Protein AF-A0A183FWW5-F1 (afdb_monomer)

Foldseek 3Di:
DLQLLLVLLVVVLVVDALVCLVLEDEEEDDDDDLDPDDDVPPPDDDPDDPPPPPDDDDPPPPACVVPPQVVCCVPQPPHHHEYDYDCDPVCLPPVNVVCCVVRHNHYCHPSSHRPPPCVLGLCRVPVVVQLCCQLVVPDPVCSVVVVVDVVVSVVSSVVSVVPQDPVNVSVSSSVSNVVSVVCNVVSNDDDPDD

Sequence (194 aa):
MKKKILERCKKLLQRFTVARAREIAFSDEKIFTLNPVFNVQIEKIRGDSLADAAVKGRPQERRPGKVLKPWTDFHFGEAYWCFQQDFAPARKAKVVEDWCDEQLPDFIAHNEWPSNSADLSPMAYSVWTALEKKTCSTRHSQIQALLSNLDSPKEALLKSWDEIDEPYLRATCEAFVELLKDFVEAEGDHFGNC

Solvent-accessible surface area (backbone atoms only — not comparable to full-atom values): 11932 Å² total; per-residue (Å²): 112,47,69,63,29,33,55,23,35,52,53,48,57,74,74,44,49,53,91,47,28,80,35,49,49,80,47,76,88,83,90,81,78,90,71,86,77,85,65,102,73,82,86,80,82,74,97,74,75,93,73,72,82,82,76,88,76,79,92,76,80,86,55,62,66,81,57,51,50,63,50,46,48,70,75,47,56,89,56,83,44,31,41,37,62,54,70,54,77,76,55,59,30,64,76,45,48,54,48,42,61,76,75,39,92,33,61,58,48,76,89,53,49,51,78,92,46,67,76,63,37,51,53,58,66,41,52,50,53,52,43,49,51,53,55,69,66,54,60,72,77,4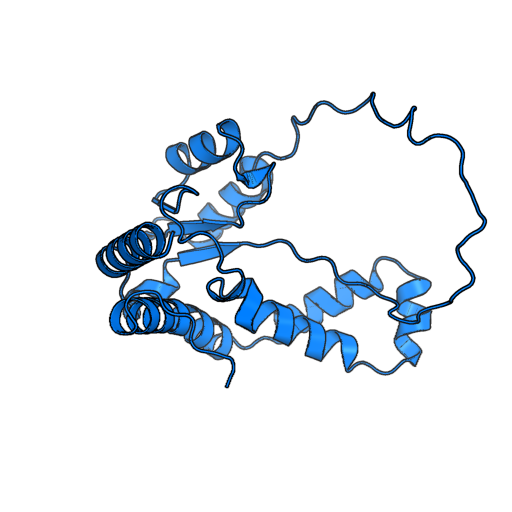7,50,64,48,39,75,72,33,81,61,48,53,55,51,46,49,51,53,43,53,75,67,55,53,66,70,57,56,50,53,44,37,31,45,44,48,52,51,39,48,52,35,52,75,52,67,38,52,82,81,74,85,128

Radius of gyration: 19.85 Å; Cα contacts (8 Å, |Δi|>4): 154; chains: 1; bounding box: 40×47×52 Å

Secondary structure (DSSP, 8-state):
-HHHHHHHHHHHHHH--GGGGGGEEEE------S-----TT-SSS--S-SSSSSSS--S-S--GGGTHHHHHHHHHTTS--EEEE---TTTTSHHHHHHHHHHSS-B--TTTS-TT-GGG-HIIIIIHHHHHHHHHTS-THHHHHHHH-THHHHHHHHHHHHTS-HHHHHHHHHHHHHHHHHHHHTTT------

Nearest PDB structures (foldseek):
  6u8q-assembly1_P  TM=3.871E-01  e=1.807E+00  Human immunodeficiency virus 1
  2x78-assembly2_C-2  TM=3.746E-01  e=1.907E+00  Human spumaretrovirus
  3s3n-assembly1_B-2  TM=3.662E-01  e=5.307E+00  Human spumaretrovirus
  3dlr-assembly1_A-2  TM=4.114E-01  e=6.948E+00  Human spumaretrovirus

Organism: Heligmosomoides polygyrus (NCBI:txid6339)

InterPro domains:
  IPR036397 Ribonuclease H superfamily [G3DSA:3.30.420.10] (62-192)

Structure (mmCIF, N/CA/C/O backbone):
data_AF-A0A183FWW5-F1
#
_entry.id   AF-A0A183FWW5-F1
#
loop_
_atom_site.group_PDB
_atom_site.id
_atom_site.type_symbol
_atom_site.label_atom_id
_atom_site.label_alt_id
_atom_site.label_comp_id
_atom_site.label_asym_id
_atom_site.label_entity_id
_atom_site.label_seq_id
_atom_site.pdbx_PDB_ins_code
_atom_site.Cartn_x
_atom_site.Cartn_y
_atom_site.Cartn_z
_atom_site.occupancy
_atom_site.B_iso_or_equiv
_atom_site.auth_seq_id
_atom_site.auth_comp_id
_atom_site.auth_asym_id
_atom_site.auth_atom_id
_atom_site.pdbx_PDB_model_num
ATOM 1 N N . MET A 1 1 ? -15.313 17.035 6.626 1.00 59.00 1 MET A N 1
ATOM 2 C CA . MET A 1 1 ? -14.233 16.355 5.874 1.00 59.00 1 MET A CA 1
ATOM 3 C C . MET A 1 1 ? -13.176 15.780 6.816 1.00 59.00 1 MET A C 1
ATOM 5 O O . MET A 1 1 ? -13.089 14.562 6.879 1.00 59.00 1 MET A O 1
ATOM 9 N N . LYS A 1 2 ? -12.504 16.608 7.636 1.00 72.31 2 LYS A N 1
ATOM 10 C CA . LYS A 1 2 ? -11.501 16.186 8.642 1.00 72.31 2 LYS A CA 1
ATOM 11 C C . LYS A 1 2 ? -11.952 15.032 9.556 1.00 72.31 2 LYS A C 1
ATOM 13 O O . LYS A 1 2 ? -11.296 14.003 9.599 1.00 72.31 2 LYS A O 1
ATOM 18 N N . LYS A 1 3 ? -13.152 15.118 10.152 1.00 79.62 3 LYS A N 1
ATOM 19 C CA . LYS A 1 3 ? -13.707 14.047 11.011 1.00 79.62 3 LYS A CA 1
ATOM 20 C C . LYS A 1 3 ? -13.770 12.670 10.328 1.00 79.62 3 LYS A C 1
ATOM 22 O O . LYS A 1 3 ? -13.474 11.667 10.954 1.00 79.62 3 LYS A O 1
ATOM 27 N N . LYS A 1 4 ? -14.130 12.603 9.040 1.00 83.56 4 LYS A N 1
ATOM 28 C CA . LYS A 1 4 ? -14.236 11.324 8.310 1.00 83.56 4 LYS A CA 1
ATOM 29 C C . LYS A 1 4 ? -12.860 10.722 8.011 1.00 83.56 4 LYS A C 1
ATOM 31 O O . LYS A 1 4 ? -12.722 9.507 8.045 1.00 83.56 4 LYS A O 1
ATOM 36 N N . ILE A 1 5 ? -11.876 11.570 7.712 1.00 83.19 5 ILE A N 1
ATOM 37 C CA . ILE A 1 5 ? -10.476 11.176 7.509 1.00 83.19 5 ILE A CA 1
ATOM 38 C C . ILE A 1 5 ? -9.912 10.629 8.820 1.00 83.19 5 ILE A C 1
ATOM 40 O O . ILE A 1 5 ? -9.426 9.507 8.843 1.00 83.19 5 ILE A O 1
ATOM 44 N N . LEU A 1 6 ? -10.097 11.363 9.919 1.00 86.12 6 LEU A N 1
ATOM 45 C CA . LEU A 1 6 ? -9.646 10.961 11.248 1.00 86.12 6 LEU A CA 1
ATOM 46 C C . LEU A 1 6 ? -10.212 9.595 11.670 1.00 86.12 6 LEU A C 1
ATOM 48 O O . LEU A 1 6 ? -9.467 8.726 12.110 1.00 86.12 6 LEU A O 1
ATOM 52 N N . GLU A 1 7 ? -11.517 9.371 11.487 1.00 90.38 7 GLU A N 1
ATOM 53 C CA . GLU A 1 7 ? -12.144 8.075 11.791 1.00 90.38 7 GLU A CA 1
ATOM 54 C C . GLU A 1 7 ? -11.582 6.927 10.942 1.00 90.38 7 GLU A C 1
ATOM 56 O O . GLU A 1 7 ? -11.441 5.806 11.424 1.00 90.38 7 GLU A O 1
ATOM 61 N N . ARG A 1 8 ? -11.235 7.192 9.680 1.00 90.56 8 ARG A N 1
ATOM 62 C CA . ARG A 1 8 ? -10.612 6.201 8.796 1.00 90.56 8 ARG A CA 1
ATOM 63 C C . ARG A 1 8 ? -9.186 5.875 9.227 1.00 90.56 8 ARG A C 1
ATOM 65 O O . ARG A 1 8 ? -8.867 4.698 9.349 1.00 90.56 8 ARG A O 1
ATOM 72 N N . CYS A 1 9 ? -8.372 6.882 9.548 1.00 89.81 9 CYS A N 1
ATOM 73 C CA . CYS A 1 9 ? -7.022 6.668 10.074 1.00 89.81 9 CYS A CA 1
ATOM 74 C C . CYS A 1 9 ? -7.052 5.847 11.372 1.00 89.81 9 CYS A C 1
ATOM 76 O O . CYS A 1 9 ? -6.318 4.871 11.494 1.00 89.81 9 CYS A O 1
ATOM 78 N N . LYS A 1 10 ? -7.969 6.158 12.301 1.00 91.06 10 LYS A N 1
ATOM 79 C CA . LYS A 1 10 ? -8.154 5.379 13.539 1.00 91.06 10 LYS A CA 1
ATOM 80 C C . LYS A 1 10 ? -8.505 3.916 13.269 1.00 91.06 10 LYS A C 1
ATOM 82 O O . LYS A 1 10 ? -7.950 3.034 13.915 1.00 91.06 10 LYS A O 1
ATOM 87 N N . LYS A 1 11 ? -9.401 3.643 12.315 1.00 92.38 11 LYS A N 1
ATOM 88 C CA . LYS A 1 11 ? -9.753 2.266 11.924 1.00 92.38 11 LYS A CA 1
ATOM 89 C C . LYS A 1 11 ? -8.569 1.517 11.317 1.00 92.38 11 LYS A C 1
ATOM 91 O O . LYS A 1 11 ? -8.362 0.354 11.644 1.00 92.38 11 LYS A O 1
ATOM 96 N N . LEU A 1 12 ? -7.770 2.183 10.484 1.00 91.50 12 LEU A N 1
ATOM 97 C CA . LEU A 1 12 ? -6.559 1.586 9.920 1.00 91.50 12 LEU A CA 1
ATOM 98 C C . LEU A 1 12 ? -5.516 1.280 11.006 1.00 91.50 12 LEU A C 1
ATOM 100 O O . LEU A 1 12 ? -4.949 0.193 10.991 1.00 91.50 12 LEU A O 1
ATOM 104 N N . LEU A 1 13 ? -5.336 2.158 12.000 1.00 91.50 13 LEU A N 1
ATOM 105 C CA . LEU A 1 13 ? -4.453 1.905 13.153 1.00 91.50 13 LEU A CA 1
ATOM 106 C C . LEU A 1 13 ? -4.930 0.764 14.064 1.00 91.50 13 LEU A C 1
ATOM 108 O O . LEU A 1 13 ? -4.120 0.144 14.746 1.00 91.50 13 LEU A O 1
ATOM 112 N N . GLN A 1 14 ? -6.232 0.471 14.095 1.00 91.62 14 GLN A N 1
ATOM 113 C CA . GLN A 1 14 ? -6.750 -0.710 14.795 1.00 91.62 14 GLN A CA 1
ATOM 114 C C . GLN A 1 14 ? -6.444 -2.010 14.039 1.00 91.62 14 GLN A C 1
ATOM 116 O O . GLN A 1 14 ? -6.348 -3.067 14.659 1.00 91.62 14 GLN A O 1
ATOM 121 N N . ARG A 1 15 ? -6.302 -1.938 12.710 1.00 90.12 15 ARG A N 1
ATOM 122 C CA . ARG A 1 15 ? -6.070 -3.091 11.828 1.00 90.12 15 ARG A CA 1
ATOM 123 C C . ARG A 1 15 ? -4.581 -3.388 11.642 1.00 90.12 15 ARG A C 1
ATOM 125 O O . ARG A 1 15 ? -4.193 -4.555 11.614 1.00 90.12 15 ARG A O 1
ATOM 132 N N . PHE A 1 16 ? -3.747 -2.350 11.578 1.00 88.00 16 PHE A N 1
AT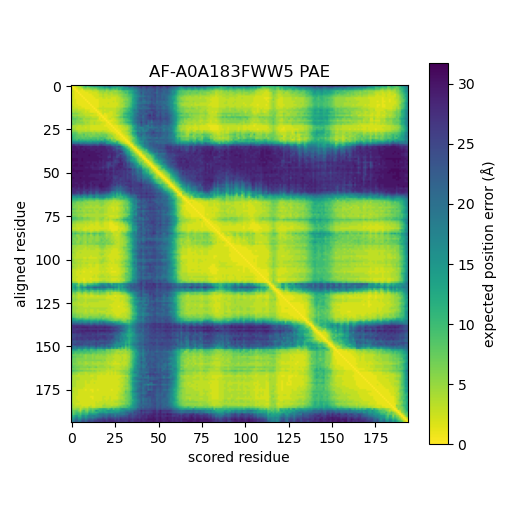OM 133 C CA . PHE A 1 16 ? -2.324 -2.462 11.269 1.00 88.00 16 PHE A CA 1
ATOM 134 C C . PHE A 1 16 ? -1.441 -1.864 12.362 1.00 88.00 16 PHE A C 1
ATOM 136 O O . PHE A 1 16 ? -1.648 -0.747 12.829 1.00 88.00 16 PHE A O 1
ATOM 143 N N . THR A 1 17 ? -0.401 -2.610 12.726 1.00 86.12 17 THR A N 1
ATOM 144 C CA . THR A 1 17 ? 0.705 -2.135 13.563 1.00 86.12 17 THR A CA 1
ATOM 145 C C . THR A 1 17 ? 1.952 -1.969 12.702 1.00 86.12 17 THR A C 1
ATOM 147 O O . THR A 1 17 ? 2.030 -2.532 11.612 1.00 86.12 17 THR A O 1
ATOM 150 N N . VAL A 1 18 ? 2.964 -1.254 13.200 1.00 79.50 18 VAL A N 1
ATOM 151 C CA . VAL A 1 18 ? 4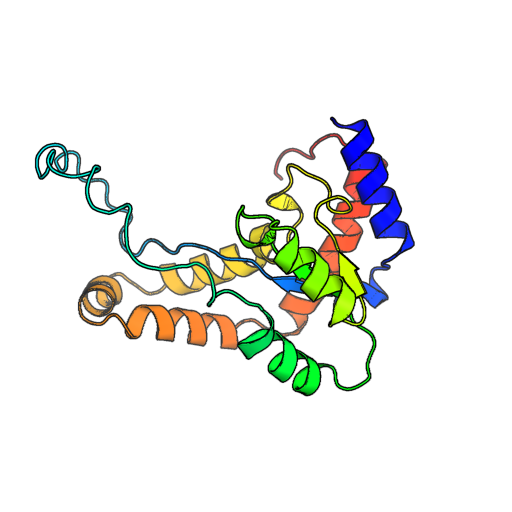.245 -1.061 12.492 1.00 79.50 18 VAL A CA 1
ATOM 152 C C . VAL A 1 18 ? 4.854 -2.407 12.085 1.00 79.50 18 VAL A C 1
ATOM 154 O O . VAL A 1 18 ? 5.201 -2.614 10.928 1.00 79.50 18 VAL A O 1
ATOM 157 N N . ALA A 1 19 ? 4.863 -3.380 13.003 1.00 77.69 19 ALA A N 1
ATOM 158 C CA . ALA A 1 19 ? 5.374 -4.729 12.751 1.00 77.69 19 ALA A CA 1
ATOM 159 C C . ALA A 1 19 ? 4.608 -5.489 11.648 1.00 77.69 19 ALA A C 1
ATOM 161 O O . ALA A 1 19 ? 5.162 -6.396 11.025 1.00 77.69 19 ALA A O 1
ATOM 162 N N . ARG A 1 20 ? 3.341 -5.123 11.411 1.00 79.81 20 ARG A N 1
ATOM 163 C CA . ARG A 1 20 ? 2.461 -5.719 10.398 1.00 79.81 20 ARG A CA 1
ATOM 164 C C . ARG A 1 20 ? 2.330 -4.868 9.136 1.00 79.81 20 ARG A C 1
ATOM 166 O O . ARG A 1 20 ? 1.677 -5.299 8.197 1.00 79.81 20 ARG A O 1
ATOM 173 N N . ALA A 1 21 ? 2.982 -3.707 9.055 1.00 75.62 21 ALA A N 1
ATOM 174 C CA . ALA A 1 21 ? 2.945 -2.863 7.860 1.00 75.62 21 ALA A CA 1
ATOM 175 C C . ALA A 1 21 ? 3.464 -3.600 6.610 1.00 75.62 21 ALA A C 1
ATOM 177 O O . ALA A 1 21 ? 2.981 -3.379 5.505 1.00 75.62 21 ALA A O 1
ATOM 178 N N . ARG A 1 22 ? 4.391 -4.547 6.808 1.00 76.44 22 ARG A N 1
ATOM 179 C CA . ARG A 1 22 ? 4.926 -5.449 5.772 1.00 76.44 22 ARG A CA 1
ATOM 180 C C . ARG A 1 22 ? 3.915 -6.444 5.195 1.00 76.44 22 ARG A C 1
ATOM 182 O O . ARG A 1 22 ? 4.205 -7.086 4.196 1.00 76.44 22 ARG A O 1
ATOM 189 N N . GLU A 1 23 ? 2.778 -6.626 5.857 1.00 82.56 23 GLU A N 1
ATOM 190 C CA . GLU A 1 23 ? 1.698 -7.492 5.382 1.00 82.56 23 GLU A CA 1
ATOM 191 C C . GLU A 1 23 ? 0.786 -6.737 4.406 1.00 82.56 23 GLU A C 1
ATOM 193 O O . GLU A 1 23 ? -0.116 -7.336 3.834 1.00 82.56 23 GLU A O 1
ATOM 198 N N . ILE A 1 24 ? 1.004 -5.434 4.195 1.00 85.62 24 ILE A N 1
ATOM 199 C CA . ILE A 1 24 ? 0.220 -4.620 3.268 1.00 85.62 24 ILE A CA 1
ATOM 200 C C . ILE A 1 24 ? 0.946 -4.538 1.921 1.00 85.62 24 ILE A C 1
ATOM 202 O O . ILE A 1 24 ? 2.068 -4.044 1.828 1.00 85.62 24 ILE A O 1
ATOM 206 N N . ALA A 1 25 ? 0.283 -4.986 0.859 1.00 87.38 25 ALA A N 1
ATOM 207 C CA . ALA A 1 25 ? 0.728 -4.826 -0.516 1.00 87.38 25 ALA A CA 1
ATOM 208 C C . ALA A 1 25 ? 0.118 -3.548 -1.108 1.00 87.38 25 ALA A C 1
ATOM 210 O O . ALA A 1 25 ? -1.077 -3.507 -1.410 1.00 87.38 25 ALA A O 1
ATOM 211 N N . PHE A 1 26 ? 0.941 -2.511 -1.270 1.00 86.44 26 PHE A N 1
ATOM 212 C CA . PHE A 1 26 ? 0.541 -1.230 -1.859 1.00 86.44 26 PHE A CA 1
ATOM 213 C C . PHE A 1 26 ? 0.685 -1.244 -3.386 1.00 86.44 26 PHE A C 1
ATOM 215 O O . PHE A 1 26 ? 1.677 -1.734 -3.926 1.00 86.44 26 PHE A O 1
ATOM 222 N N . SER A 1 27 ? -0.290 -0.668 -4.086 1.00 83.00 27 SER A N 1
ATOM 223 C CA . SER A 1 27 ? -0.309 -0.545 -5.544 1.00 83.00 27 SER A CA 1
ATOM 224 C C . SER A 1 27 ? -0.785 0.835 -5.980 1.00 83.00 27 SER A C 1
ATOM 226 O O . SER A 1 27 ? -1.759 1.377 -5.464 1.00 83.00 27 SER A O 1
ATOM 228 N N . ASP A 1 28 ? -0.123 1.391 -6.988 1.00 78.19 28 ASP A N 1
ATOM 229 C CA . ASP A 1 28 ? -0.434 2.700 -7.555 1.00 78.19 28 ASP A CA 1
ATOM 230 C C . ASP A 1 28 ? -0.004 2.746 -9.030 1.00 78.19 28 ASP A C 1
ATOM 232 O O . ASP A 1 28 ? 0.757 1.892 -9.491 1.00 78.19 28 ASP A O 1
ATOM 236 N N . GLU A 1 29 ? -0.507 3.716 -9.783 1.00 76.75 29 GLU A N 1
ATOM 237 C CA . GLU A 1 29 ? -0.114 3.997 -11.165 1.00 76.75 29 GLU A CA 1
ATOM 238 C C . GLU A 1 29 ? 0.426 5.426 -11.271 1.00 76.75 29 GLU A C 1
ATOM 240 O O . GLU A 1 29 ? -0.232 6.389 -10.881 1.00 76.75 29 GLU A O 1
ATOM 245 N N . LYS A 1 30 ? 1.610 5.587 -11.872 1.00 75.81 30 LYS A N 1
ATOM 246 C CA . LYS A 1 30 ? 2.203 6.904 -12.120 1.00 75.81 30 LYS A CA 1
ATOM 247 C C . LYS A 1 30 ? 2.630 7.075 -13.569 1.00 75.81 30 LYS A C 1
ATOM 249 O O . LYS A 1 30 ? 3.243 6.197 -14.171 1.00 75.81 30 LYS A O 1
ATOM 254 N N . ILE A 1 31 ? 2.333 8.255 -14.109 1.00 75.31 31 ILE A N 1
ATOM 255 C CA . ILE A 1 31 ? 2.793 8.686 -15.429 1.00 75.31 31 ILE A CA 1
ATOM 256 C C . ILE A 1 31 ? 4.189 9.302 -15.282 1.00 75.31 31 ILE A C 1
ATOM 258 O O . ILE A 1 31 ? 4.367 10.257 -14.528 1.00 75.31 31 ILE A O 1
ATOM 262 N N . PHE A 1 32 ? 5.160 8.780 -16.033 1.00 63.53 32 PHE A N 1
ATOM 263 C CA . PHE A 1 32 ? 6.486 9.378 -16.190 1.00 63.53 32 PHE A CA 1
ATOM 264 C C . PHE A 1 32 ? 6.543 10.160 -17.507 1.00 63.53 32 PHE A C 1
ATOM 266 O O . PHE A 1 32 ? 6.331 9.595 -18.581 1.00 63.53 32 PHE A O 1
ATOM 273 N N . THR A 1 33 ? 6.843 11.458 -17.437 1.00 63.69 33 THR A N 1
ATOM 274 C CA . THR A 1 33 ? 6.989 12.312 -18.625 1.00 63.69 33 THR A CA 1
ATOM 275 C C . THR A 1 33 ? 8.456 12.376 -19.037 1.00 63.69 33 THR A C 1
ATOM 277 O O . THR A 1 33 ? 9.284 12.922 -18.317 1.00 63.69 33 THR A O 1
ATOM 280 N N . LEU A 1 34 ? 8.784 11.849 -20.219 1.00 56.94 34 LEU A N 1
ATOM 281 C CA . LEU A 1 34 ? 10.166 11.732 -20.712 1.00 56.94 34 LEU A CA 1
ATOM 282 C C . LEU A 1 34 ? 10.761 13.041 -21.262 1.00 56.94 34 LEU A C 1
ATOM 284 O O . LEU A 1 34 ? 11.931 13.074 -21.634 1.00 56.94 34 LEU A O 1
ATOM 288 N N . ASN A 1 35 ? 9.975 14.119 -21.328 1.00 50.00 35 ASN A N 1
ATOM 289 C CA . ASN A 1 35 ? 10.440 15.420 -21.798 1.00 50.00 35 ASN A CA 1
ATOM 290 C C . ASN A 1 35 ? 9.702 16.574 -21.088 1.00 50.00 35 ASN A C 1
ATOM 292 O O . ASN A 1 35 ? 8.551 16.848 -21.426 1.00 50.00 35 ASN A O 1
ATOM 296 N N . PRO A 1 36 ? 10.328 17.255 -20.112 1.00 41.44 36 PRO A N 1
ATOM 297 C CA . PRO A 1 36 ? 9.719 18.391 -19.424 1.00 41.44 36 PRO A CA 1
ATOM 298 C C . PRO A 1 36 ? 9.978 19.754 -20.098 1.00 41.44 36 PRO A C 1
ATOM 300 O O . PRO A 1 36 ? 9.672 20.788 -19.505 1.00 41.44 36 PRO A O 1
ATOM 303 N N . VAL A 1 37 ? 10.525 19.815 -21.322 1.00 36.25 37 VAL A N 1
ATOM 304 C CA . VAL A 1 37 ? 10.771 21.110 -21.980 1.00 36.25 37 VAL A CA 1
ATOM 305 C C . VAL A 1 37 ? 9.461 21.697 -22.511 1.00 36.25 37 VAL A C 1
ATOM 307 O O . VAL A 1 37 ? 8.969 21.321 -23.575 1.00 36.25 37 VAL A O 1
ATOM 310 N N . PHE A 1 38 ? 8.921 22.659 -21.759 1.00 37.56 38 PHE A N 1
ATOM 311 C CA . PHE A 1 38 ? 7.975 23.661 -22.247 1.00 37.56 38 PHE A CA 1
ATOM 312 C C . PHE A 1 38 ? 8.430 24.177 -23.616 1.00 37.56 38 PHE A C 1
ATOM 314 O O . PHE A 1 38 ? 9.493 24.785 -23.734 1.00 37.56 38 PHE A O 1
ATOM 321 N N . ASN A 1 39 ? 7.601 23.989 -24.639 1.00 28.59 39 ASN A N 1
ATOM 322 C CA . ASN A 1 39 ? 7.719 24.748 -25.872 1.00 28.59 39 ASN A CA 1
ATOM 323 C C . ASN A 1 39 ? 6.380 25.440 -26.125 1.00 28.59 39 ASN A C 1
ATOM 325 O O . ASN A 1 39 ? 5.360 24.787 -26.347 1.00 28.59 39 ASN A O 1
ATOM 329 N N . VAL A 1 40 ? 6.390 26.770 -26.048 1.00 33.88 40 VAL A N 1
ATOM 330 C CA . VAL A 1 40 ? 5.231 27.684 -26.091 1.00 33.88 40 VAL A CA 1
ATOM 331 C C . VAL A 1 40 ? 4.611 27.776 -27.499 1.00 33.88 40 VAL A C 1
ATOM 333 O O . VAL A 1 40 ? 4.050 28.791 -27.891 1.00 33.88 40 VAL A O 1
ATOM 336 N N . GLN A 1 41 ? 4.733 26.710 -28.292 1.00 34.88 41 GLN A N 1
ATOM 337 C CA . GLN A 1 41 ? 4.445 26.695 -29.724 1.00 34.88 41 GLN A CA 1
ATOM 338 C C . GLN A 1 41 ? 3.672 25.452 -30.185 1.00 34.88 41 GLN A C 1
ATOM 340 O O . GLN A 1 41 ? 3.549 25.210 -31.384 1.00 34.88 41 GLN A O 1
ATOM 345 N N . ILE A 1 42 ? 3.093 24.687 -29.254 1.00 32.97 42 ILE A N 1
ATOM 346 C CA . ILE A 1 42 ? 2.089 23.655 -29.558 1.00 32.97 42 ILE A CA 1
ATOM 347 C C . ILE A 1 42 ? 0.696 24.232 -29.259 1.00 32.97 42 ILE A C 1
ATOM 349 O O . ILE A 1 42 ? -0.070 23.702 -28.467 1.00 32.97 42 ILE A O 1
ATOM 353 N N . GLU A 1 43 ? 0.373 25.364 -29.884 1.00 34.25 43 GLU A N 1
ATOM 354 C CA . GLU A 1 43 ? -0.987 25.930 -29.895 1.00 34.25 43 GLU A CA 1
ATOM 355 C C . GLU A 1 43 ? -1.650 25.794 -31.277 1.00 34.25 43 GLU A C 1
ATOM 357 O O . GLU A 1 43 ? -2.637 26.456 -31.581 1.00 34.25 43 GLU A O 1
ATOM 362 N N . LYS A 1 44 ? -1.117 24.964 -32.186 1.00 36.81 44 LYS A N 1
ATOM 363 C CA . LYS A 1 44 ? -1.617 24.995 -33.568 1.00 36.81 44 LYS A CA 1
ATOM 364 C C . LYS A 1 44 ? -1.500 23.716 -34.376 1.00 36.81 44 LYS A C 1
ATOM 366 O O . LYS A 1 44 ? -1.204 23.803 -35.559 1.00 36.81 44 LYS A O 1
ATOM 371 N N . ILE A 1 45 ? -1.767 22.542 -33.805 1.00 28.61 45 ILE A N 1
ATOM 372 C CA . ILE A 1 45 ? -2.052 21.357 -34.630 1.00 28.61 45 ILE A CA 1
ATOM 373 C C . ILE A 1 45 ? -3.172 20.531 -33.987 1.00 28.61 45 ILE A C 1
ATOM 375 O O . ILE A 1 45 ? -2.976 19.895 -32.958 1.00 28.61 45 ILE A O 1
ATOM 379 N N . ARG A 1 46 ? -4.317 20.538 -34.683 1.00 24.36 46 ARG A N 1
ATOM 380 C CA . ARG A 1 46 ? -5.524 19.708 -34.524 1.00 24.36 46 ARG A CA 1
ATOM 381 C C . ARG A 1 46 ? -6.488 20.056 -33.387 1.00 24.36 46 ARG A C 1
ATOM 383 O O . ARG A 1 46 ? -6.772 19.256 -32.504 1.00 24.36 46 ARG A O 1
ATOM 390 N N . GLY A 1 47 ? -7.159 21.193 -33.567 1.00 29.92 47 GLY A N 1
ATOM 391 C CA . GLY A 1 47 ? -8.619 21.132 -33.592 1.00 29.92 47 GLY A CA 1
ATOM 392 C C . GLY A 1 47 ? -9.030 20.332 -34.828 1.00 29.92 47 GLY A C 1
ATOM 393 O O . GLY A 1 47 ? -8.813 20.803 -35.935 1.00 29.92 47 GLY A O 1
ATOM 394 N N . ASP A 1 48 ? -9.401 19.069 -34.627 1.00 28.05 48 ASP A N 1
ATOM 395 C CA . ASP A 1 48 ? -10.414 18.327 -35.387 1.00 28.05 48 ASP A CA 1
ATOM 396 C C . ASP A 1 48 ? -10.448 16.874 -34.883 1.00 28.05 48 ASP A C 1
ATOM 398 O O . ASP A 1 48 ? -9.460 16.142 -34.937 1.00 28.05 48 ASP A O 1
ATOM 402 N N . SER A 1 49 ? -11.629 16.494 -34.392 1.00 31.61 49 SER A N 1
ATOM 403 C CA . SER A 1 49 ? -12.041 15.208 -33.812 1.00 31.61 49 SER A CA 1
ATOM 404 C C . SER A 1 49 ? -11.570 14.876 -32.383 1.00 31.61 49 SER A C 1
ATOM 406 O O . SER A 1 49 ? -10.793 13.961 -32.130 1.00 31.61 49 SER A O 1
ATOM 408 N N . LEU A 1 50 ? -12.178 15.565 -31.410 1.00 26.53 50 LEU A N 1
ATOM 409 C CA . LEU A 1 50 ? -12.491 14.994 -30.085 1.00 26.53 50 LEU A CA 1
ATOM 410 C C . LEU A 1 50 ? -13.872 14.297 -30.066 1.00 26.53 50 LEU A C 1
ATOM 412 O O . LEU A 1 50 ? -14.361 13.926 -29.003 1.00 26.53 50 LEU A O 1
ATOM 416 N N . ALA A 1 51 ? -14.503 14.106 -31.233 1.00 29.69 51 ALA A N 1
ATOM 417 C CA . ALA A 1 51 ? -15.835 13.510 -31.353 1.00 29.69 51 ALA A CA 1
ATOM 418 C C . ALA A 1 51 ? -15.831 12.024 -31.774 1.00 29.69 51 ALA A C 1
ATOM 420 O O . ALA A 1 51 ? -16.799 11.336 -31.470 1.00 29.69 51 ALA A O 1
ATOM 421 N N . ASP A 1 52 ? -14.756 11.485 -32.373 1.00 25.88 52 ASP A N 1
ATOM 422 C CA . ASP A 1 52 ? -14.780 10.113 -32.930 1.00 25.88 52 ASP A CA 1
ATOM 423 C C . ASP A 1 52 ? -14.003 9.045 -32.140 1.00 25.88 52 ASP A C 1
ATOM 425 O O . ASP A 1 52 ? -13.967 7.882 -32.540 1.00 25.88 52 ASP A O 1
ATOM 429 N N . ALA A 1 53 ? -13.414 9.373 -30.988 1.00 27.86 53 ALA A N 1
ATOM 430 C CA . ALA A 1 53 ? -12.742 8.374 -30.139 1.00 27.86 53 ALA A CA 1
ATOM 431 C C . ALA A 1 53 ? -13.672 7.718 -29.097 1.00 27.86 53 ALA A C 1
ATOM 433 O O . ALA A 1 53 ? -13.238 6.891 -28.295 1.00 27.86 53 ALA A O 1
ATOM 434 N N . ALA A 1 54 ? -14.964 8.051 -29.114 1.00 32.84 54 ALA A N 1
ATOM 435 C CA . ALA A 1 54 ? -15.989 7.406 -28.307 1.00 32.84 54 ALA A CA 1
ATOM 436 C C . ALA A 1 54 ? -16.735 6.360 -29.146 1.00 32.84 54 ALA A C 1
ATOM 438 O O . ALA A 1 54 ? -17.881 6.585 -29.491 1.00 32.84 54 ALA A O 1
ATOM 439 N N . VAL A 1 55 ? -16.078 5.252 -29.517 1.00 37.25 55 VAL A N 1
ATOM 440 C CA . VAL A 1 55 ? -16.671 3.933 -29.854 1.00 37.25 55 VAL A CA 1
ATOM 441 C C . VAL A 1 55 ? -15.538 3.018 -30.332 1.00 37.25 55 VAL A C 1
ATOM 443 O O . VAL A 1 55 ? -15.129 3.071 -31.486 1.00 37.25 55 VAL A O 1
ATOM 446 N N . LYS A 1 56 ? -15.031 2.170 -29.424 1.00 30.09 56 LYS A N 1
ATOM 447 C CA . LYS A 1 56 ? -14.662 0.747 -29.629 1.00 30.09 56 LYS A CA 1
ATOM 448 C C . LYS A 1 56 ? -13.675 0.292 -28.555 1.00 30.09 56 LYS A C 1
ATOM 450 O O . LYS A 1 56 ? -12.490 0.586 -28.600 1.00 30.09 56 LYS A O 1
ATOM 455 N N . GLY A 1 57 ? -14.205 -0.482 -27.614 1.00 26.73 57 GLY A N 1
ATOM 456 C CA . GLY A 1 57 ? -13.449 -1.171 -26.575 1.00 26.73 57 GLY A CA 1
ATOM 457 C C . GLY A 1 57 ? -14.269 -1.232 -25.298 1.00 26.73 57 GLY A C 1
ATOM 458 O O . GLY A 1 57 ? -14.217 -0.320 -24.480 1.00 26.73 57 GLY A O 1
ATOM 459 N N . ARG A 1 58 ? -15.083 -2.281 -25.135 1.00 29.31 58 ARG A N 1
ATOM 460 C CA . ARG A 1 58 ? -15.747 -2.548 -23.852 1.00 29.31 58 ARG A CA 1
ATOM 461 C C . ARG A 1 58 ? -14.662 -2.683 -22.767 1.00 29.31 58 ARG A C 1
ATOM 463 O O . ARG A 1 58 ? -13.679 -3.383 -23.014 1.00 29.31 58 ARG A O 1
ATOM 470 N N . PRO A 1 59 ? -14.822 -2.092 -21.571 1.00 35.72 59 PRO A N 1
ATOM 471 C CA . PRO A 1 59 ? -13.865 -2.227 -20.477 1.00 35.72 59 PRO A CA 1
ATOM 472 C C . PRO A 1 59 ? -14.033 -3.602 -19.816 1.00 35.72 59 PRO A C 1
ATOM 474 O O . PRO A 1 59 ? -1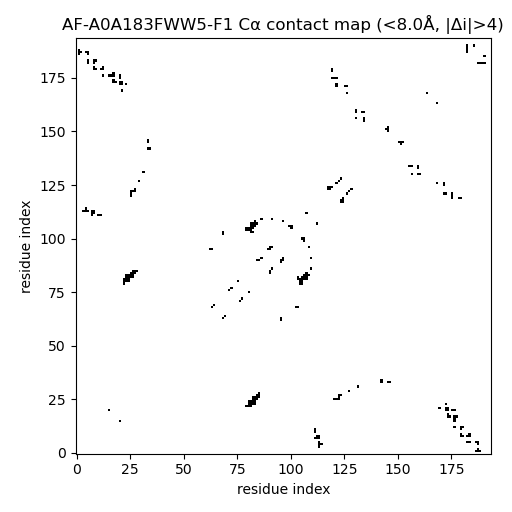4.568 -3.724 -18.721 1.00 35.72 59 PRO A O 1
ATOM 477 N N . GLN A 1 60 ? -13.640 -4.667 -20.513 1.00 37.69 60 GLN A N 1
ATOM 478 C CA . GLN A 1 60 ? -13.721 -6.038 -19.999 1.00 37.69 60 GLN A CA 1
ATOM 479 C C . GLN A 1 60 ? -12.345 -6.597 -19.598 1.00 37.69 60 GLN A C 1
ATOM 481 O O . GLN A 1 60 ? -12.276 -7.646 -18.962 1.00 37.69 60 GLN A O 1
ATOM 486 N N . GLU A 1 61 ? -11.258 -5.873 -19.898 1.00 35.41 61 GLU A N 1
ATOM 487 C CA . GLU A 1 61 ? -9.886 -6.394 -19.815 1.00 35.41 61 GLU A CA 1
ATOM 488 C C . GLU A 1 61 ? -9.026 -5.836 -18.667 1.00 35.41 61 GLU A C 1
ATOM 490 O O . GLU A 1 61 ? -7.913 -6.300 -18.454 1.00 35.41 61 GLU A O 1
ATOM 495 N N . ARG A 1 62 ? -9.553 -4.917 -17.849 1.00 49.19 62 ARG A N 1
ATOM 496 C CA . ARG A 1 62 ? -8.875 -4.417 -16.636 1.00 49.19 62 ARG A CA 1
ATOM 497 C C . ARG A 1 62 ? -9.372 -5.120 -15.371 1.00 49.19 62 ARG A C 1
ATOM 499 O O . ARG A 1 62 ? -9.815 -4.473 -14.430 1.00 49.19 62 ARG A O 1
ATOM 506 N N . ARG A 1 63 ? -9.376 -6.455 -15.368 1.00 53.66 63 ARG A N 1
ATOM 507 C CA . ARG A 1 63 ? -9.620 -7.220 -14.134 1.00 53.66 63 ARG A CA 1
ATOM 508 C C . ARG A 1 63 ? -8.274 -7.467 -13.449 1.00 53.66 63 ARG A C 1
ATOM 510 O O . ARG A 1 63 ? -7.394 -8.004 -14.124 1.00 53.66 63 ARG A O 1
ATOM 517 N N . PRO A 1 64 ? -8.109 -7.168 -12.147 1.00 57.25 64 PRO A N 1
ATOM 518 C CA . PRO A 1 64 ? -6.858 -7.461 -11.443 1.00 57.25 64 PRO A CA 1
ATOM 519 C C . PRO A 1 64 ? -6.488 -8.955 -11.513 1.00 57.25 64 PRO A C 1
ATOM 521 O O . PRO A 1 64 ? -5.314 -9.311 -11.547 1.00 57.25 64 PRO A O 1
ATOM 524 N N . GLY A 1 65 ? -7.481 -9.840 -11.645 1.00 60.59 65 GLY A N 1
ATOM 525 C CA . GLY A 1 65 ? -7.297 -11.288 -11.561 1.00 60.59 65 GLY A CA 1
ATOM 526 C C . GLY A 1 65 ? -6.396 -11.970 -12.589 1.00 60.59 65 GLY A C 1
ATOM 527 O O . GLY A 1 65 ? -5.970 -13.085 -12.318 1.00 60.59 65 GLY A O 1
ATOM 528 N N . LYS A 1 66 ? -6.063 -11.356 -13.735 1.00 69.00 66 LYS A N 1
ATOM 529 C CA . LYS A 1 66 ? -5.138 -11.996 -14.697 1.00 69.00 66 LYS A CA 1
ATOM 530 C C . LYS A 1 66 ? -3.671 -11.929 -14.263 1.00 69.00 66 LYS A C 1
ATOM 532 O O . LYS A 1 66 ? -2.910 -12.821 -14.612 1.00 69.00 66 LYS A O 1
ATOM 537 N N . VAL A 1 67 ? -3.280 -10.870 -13.555 1.00 72.44 67 VAL A N 1
ATOM 538 C CA . VAL A 1 67 ? -1.873 -10.605 -13.203 1.00 72.44 67 VAL A CA 1
ATOM 539 C C . VAL A 1 67 ? -1.684 -10.592 -11.693 1.00 72.44 67 VAL A C 1
ATOM 541 O O . VAL A 1 67 ? -0.768 -11.238 -11.198 1.00 72.44 67 VAL A O 1
ATOM 544 N N . LEU A 1 68 ? -2.574 -9.915 -10.960 1.00 77.06 68 LEU A N 1
ATOM 545 C CA . LEU A 1 68 ? -2.449 -9.753 -9.515 1.00 77.06 68 LEU A CA 1
ATOM 546 C C . LEU A 1 68 ? -2.558 -11.100 -8.798 1.00 77.06 68 LEU A C 1
ATOM 548 O O . LEU A 1 68 ? -1.645 -11.459 -8.073 1.00 77.06 68 LEU A O 1
ATOM 552 N N . LYS A 1 69 ? -3.624 -11.872 -9.048 1.00 77.88 69 LYS A N 1
ATOM 553 C CA . LYS A 1 69 ? -3.898 -13.113 -8.302 1.00 77.88 69 LYS A CA 1
ATOM 554 C C . LYS A 1 69 ? -2.788 -14.172 -8.444 1.00 77.88 69 LYS A C 1
ATOM 556 O O . LYS A 1 69 ? -2.311 -14.642 -7.415 1.00 77.88 69 LYS A O 1
ATOM 561 N N . PRO A 1 70 ? -2.301 -14.515 -9.656 1.00 79.62 70 PRO A N 1
ATOM 562 C CA . PRO A 1 70 ? -1.193 -15.463 -9.781 1.00 79.62 70 PRO A CA 1
ATOM 563 C C . PRO A 1 70 ? 0.097 -14.969 -9.115 1.00 79.62 70 PRO A C 1
ATOM 565 O O . PRO A 1 70 ? 0.815 -15.757 -8.507 1.00 79.62 70 PRO A O 1
ATOM 568 N N . TRP A 1 71 ? 0.386 -13.666 -9.210 1.00 80.81 71 TRP A N 1
ATOM 569 C CA . TRP A 1 71 ? 1.562 -13.069 -8.579 1.00 80.81 71 TRP A CA 1
ATOM 570 C C . TRP A 1 71 ? 1.462 -13.123 -7.050 1.00 80.81 71 TRP A C 1
ATOM 572 O O . TRP A 1 71 ? 2.399 -13.561 -6.391 1.00 80.81 71 TRP A O 1
ATOM 582 N N . THR A 1 72 ? 0.313 -12.758 -6.476 1.00 77.19 72 THR A N 1
ATOM 583 C CA . THR A 1 72 ? 0.114 -12.774 -5.021 1.00 77.19 72 THR A CA 1
ATOM 584 C C . THR A 1 72 ? 0.134 -14.189 -4.456 1.00 77.19 72 THR A C 1
ATOM 586 O O . THR A 1 72 ? 0.735 -14.404 -3.410 1.00 77.19 72 THR A O 1
ATOM 589 N N . ASP A 1 73 ? -0.457 -15.160 -5.159 1.00 81.06 73 ASP A N 1
ATOM 590 C CA . ASP A 1 73 ? -0.438 -16.567 -4.740 1.00 81.06 73 ASP A CA 1
ATOM 591 C C . ASP A 1 73 ? 0.995 -17.113 -4.704 1.00 81.06 73 ASP A C 1
ATOM 593 O O . ASP A 1 73 ? 1.363 -17.845 -3.789 1.00 81.06 73 ASP A O 1
ATOM 597 N N . PHE A 1 74 ? 1.827 -16.720 -5.671 1.00 79.00 74 PHE A N 1
ATOM 598 C CA . PHE A 1 74 ? 3.238 -17.096 -5.704 1.00 79.00 74 PHE A CA 1
ATOM 599 C C . PHE A 1 74 ? 4.063 -16.402 -4.608 1.00 79.00 74 PHE A C 1
ATOM 601 O O . PHE A 1 74 ? 4.890 -17.045 -3.968 1.00 79.00 74 PHE A O 1
ATOM 608 N N . HIS A 1 75 ? 3.855 -15.099 -4.392 1.00 74.69 75 HIS A N 1
ATOM 609 C CA . HIS A 1 75 ? 4.678 -14.299 -3.480 1.00 74.69 75 HIS A CA 1
ATOM 610 C C . HIS A 1 75 ? 4.315 -14.462 -2.002 1.00 74.69 75 HIS A C 1
ATOM 612 O O . HIS A 1 75 ? 5.212 -14.482 -1.160 1.00 74.69 75 HIS A O 1
ATOM 618 N N . PHE A 1 76 ? 3.025 -14.560 -1.680 1.00 77.25 76 PHE A N 1
ATOM 619 C CA . PHE A 1 76 ? 2.552 -14.656 -0.297 1.00 77.25 76 PHE A CA 1
ATOM 620 C C . PHE A 1 76 ? 2.184 -16.087 0.103 1.00 77.25 76 PHE A C 1
ATOM 622 O O . PHE A 1 76 ? 2.218 -16.413 1.290 1.00 77.25 76 PHE A O 1
ATOM 629 N N . GLY A 1 77 ? 1.867 -16.961 -0.859 1.00 86.38 77 GLY A N 1
ATOM 630 C CA . GLY A 1 77 ? 1.407 -18.316 -0.569 1.00 86.38 77 GLY A CA 1
ATOM 631 C C . GLY A 1 77 ? 0.175 -18.298 0.336 1.00 86.38 77 GLY A C 1
ATOM 632 O O . GLY A 1 77 ? -0.822 -17.647 0.035 1.00 86.38 77 GLY A O 1
ATOM 633 N N . GLU A 1 78 ? 0.265 -18.997 1.467 1.00 88.06 78 GLU A N 1
ATOM 634 C CA . GLU A 1 78 ? -0.797 -19.056 2.481 1.00 88.06 78 GLU A CA 1
ATOM 635 C C . GLU A 1 78 ? -0.673 -17.969 3.564 1.00 88.06 78 GLU A C 1
ATOM 637 O O . GLU A 1 78 ? -1.493 -17.912 4.482 1.00 88.06 78 GLU A O 1
ATOM 642 N N . ALA A 1 79 ? 0.355 -17.115 3.502 1.00 84.06 79 ALA A N 1
ATOM 643 C CA . ALA A 1 79 ? 0.533 -16.057 4.486 1.00 84.06 79 ALA A CA 1
ATOM 644 C C . ALA A 1 79 ? -0.597 -15.025 4.383 1.00 84.06 79 ALA A C 1
ATOM 646 O O . ALA A 1 79 ? -1.061 -14.686 3.295 1.00 84.06 79 ALA A O 1
ATOM 647 N N . TYR A 1 80 ? -1.012 -14.483 5.528 1.00 88.19 80 TYR A N 1
ATOM 648 C CA . TYR A 1 80 ? -1.940 -13.359 5.543 1.00 88.19 80 TYR A CA 1
ATOM 649 C C . TYR A 1 80 ? -1.268 -12.108 4.968 1.00 88.19 80 TYR A C 1
ATOM 651 O O . TYR A 1 80 ? -0.125 -11.788 5.302 1.00 88.19 80 TYR A O 1
ATOM 659 N N . TRP A 1 81 ? -2.017 -11.383 4.145 1.00 88.62 81 TRP A N 1
ATOM 660 C CA . TRP A 1 81 ? -1.634 -10.089 3.606 1.00 88.62 81 TRP A CA 1
ATOM 661 C C . TRP A 1 81 ? -2.890 -9.265 3.307 1.00 88.62 81 TRP A C 1
ATOM 663 O O . TRP A 1 81 ? -3.999 -9.795 3.254 1.00 88.62 81 TRP A O 1
ATOM 673 N N . CYS A 1 82 ? -2.719 -7.963 3.124 1.00 90.44 82 CYS A N 1
ATOM 674 C CA . CYS A 1 82 ? -3.789 -7.032 2.813 1.00 90.44 82 CYS A CA 1
ATOM 675 C C . CYS A 1 82 ? -3.449 -6.229 1.564 1.00 90.44 82 CYS A C 1
ATOM 677 O O . CYS A 1 82 ? -2.354 -5.684 1.449 1.00 90.44 82 CYS A O 1
ATOM 679 N N . PHE A 1 83 ? -4.398 -6.095 0.643 1.00 89.50 83 PHE A N 1
ATOM 680 C CA . PHE A 1 83 ? -4.203 -5.305 -0.566 1.00 89.50 83 PHE A CA 1
ATOM 681 C C . PHE A 1 83 ? -4.657 -3.855 -0.396 1.00 89.50 83 PHE A C 1
ATOM 683 O O . PHE A 1 83 ? -5.745 -3.584 0.114 1.00 89.50 83 PHE A O 1
ATOM 690 N N . GLN A 1 84 ? -3.849 -2.922 -0.891 1.00 88.94 84 GLN A N 1
ATOM 691 C CA . GLN A 1 84 ? -4.193 -1.514 -1.036 1.00 88.94 84 GLN A CA 1
ATOM 692 C C . GLN A 1 84 ? -3.886 -1.084 -2.473 1.00 88.94 84 GLN A C 1
ATOM 694 O O . GLN A 1 84 ? -2.794 -1.323 -2.979 1.00 88.94 84 GLN A O 1
ATOM 699 N N . GLN A 1 85 ? -4.850 -0.440 -3.129 1.00 81.81 85 GLN A N 1
ATOM 700 C CA . GLN A 1 85 ? -4.672 0.141 -4.461 1.00 81.81 85 GLN A CA 1
ATOM 701 C C . GLN A 1 85 ? -5.096 1.607 -4.477 1.00 81.81 85 GLN A C 1
ATOM 703 O O . GLN A 1 85 ? -5.903 2.031 -3.647 1.00 81.81 85 GLN A O 1
ATOM 708 N N . ASP A 1 86 ? -4.606 2.375 -5.451 1.00 78.31 86 ASP A N 1
ATOM 709 C CA . ASP A 1 86 ? -5.158 3.702 -5.718 1.00 78.31 86 ASP A CA 1
ATOM 710 C C . ASP A 1 86 ? -6.658 3.653 -6.065 1.00 78.31 86 ASP A C 1
ATOM 712 O O . ASP A 1 86 ? -7.219 2.630 -6.469 1.00 78.31 86 ASP A O 1
ATOM 716 N N . PHE A 1 87 ? -7.321 4.796 -5.903 1.00 78.44 87 PHE A N 1
ATOM 717 C CA . PHE A 1 87 ? -8.766 4.918 -6.094 1.00 78.44 87 PHE A CA 1
ATOM 718 C C . PHE A 1 87 ? -9.134 5.716 -7.344 1.00 78.44 87 PHE A C 1
ATOM 720 O O . PHE A 1 87 ? -10.160 6.409 -7.358 1.00 78.44 87 PHE A O 1
ATOM 727 N N . ALA A 1 88 ? -8.323 5.618 -8.404 1.00 79.19 88 ALA A N 1
ATOM 728 C CA . ALA A 1 88 ? -8.692 6.116 -9.721 1.00 79.19 88 ALA A CA 1
ATOM 729 C C . ALA A 1 88 ? -10.050 5.523 -10.158 1.00 79.19 88 ALA A C 1
ATOM 731 O O . ALA A 1 88 ? -10.413 4.418 -9.737 1.00 79.19 88 ALA A O 1
ATOM 732 N N . PRO A 1 89 ? -10.828 6.205 -11.024 1.00 80.81 89 PRO A N 1
ATOM 733 C CA . PRO A 1 89 ? -12.211 5.819 -11.321 1.00 80.81 89 PRO A CA 1
ATOM 734 C C . PRO A 1 89 ? -12.409 4.351 -11.728 1.00 80.81 89 PRO A C 1
ATOM 736 O O . PRO A 1 89 ? -13.403 3.740 -11.345 1.00 80.81 89 PRO A O 1
ATOM 739 N N . ALA A 1 90 ? -11.456 3.767 -12.462 1.00 79.38 90 ALA A N 1
ATOM 740 C CA . ALA A 1 90 ? -11.508 2.360 -12.857 1.00 79.38 90 ALA A CA 1
ATOM 741 C C . ALA A 1 90 ? -11.275 1.393 -11.682 1.00 79.38 90 ALA A C 1
ATOM 743 O O . ALA A 1 90 ? -11.908 0.343 -11.634 1.00 79.38 90 ALA A O 1
ATOM 744 N N . ARG A 1 91 ? -10.399 1.745 -10.733 1.00 78.31 91 ARG A N 1
ATOM 745 C CA . ARG A 1 91 ? -10.035 0.908 -9.576 1.00 78.31 91 ARG A CA 1
ATOM 746 C C . ARG A 1 91 ? -11.064 0.977 -8.448 1.00 78.31 91 ARG A C 1
ATOM 748 O O . ARG A 1 91 ? -11.255 0.014 -7.720 1.00 78.31 91 ARG A O 1
ATOM 755 N N . LYS A 1 92 ? -11.798 2.090 -8.374 1.00 82.50 92 LYS A N 1
ATOM 756 C CA . LYS A 1 92 ? -12.949 2.292 -7.482 1.00 82.50 92 LYS A CA 1
ATOM 757 C C . LYS A 1 92 ? -14.270 1.747 -8.054 1.00 82.50 92 LYS A C 1
ATOM 759 O O . LYS A 1 92 ? -15.328 1.887 -7.444 1.00 82.50 92 LYS A O 1
ATOM 764 N N . ALA A 1 93 ? -14.260 1.175 -9.257 1.00 85.69 93 ALA A N 1
ATOM 765 C CA . ALA A 1 93 ? -15.468 0.584 -9.815 1.00 85.69 93 ALA A CA 1
ATOM 766 C C . ALA A 1 93 ? -15.943 -0.566 -8.914 1.00 85.69 93 ALA A C 1
ATOM 768 O O . ALA A 1 93 ? -15.145 -1.414 -8.529 1.00 85.69 93 ALA A O 1
ATOM 769 N N . LYS A 1 94 ? -17.250 -0.635 -8.634 1.00 87.94 94 LYS A N 1
ATOM 770 C CA . LYS A 1 94 ? -17.828 -1.658 -7.746 1.00 87.94 94 LYS A CA 1
ATOM 771 C C . LYS A 1 94 ? -17.424 -3.085 -8.137 1.00 87.94 94 LYS A C 1
ATOM 773 O O . LYS A 1 94 ? -17.062 -3.869 -7.282 1.00 87.94 94 LYS A O 1
ATOM 778 N N . VAL A 1 95 ? -17.408 -3.387 -9.435 1.00 86.88 95 VAL A N 1
ATOM 779 C CA . VAL A 1 95 ? -16.980 -4.699 -9.954 1.00 86.88 95 VAL A CA 1
ATOM 780 C C . VAL A 1 95 ? -15.525 -5.051 -9.610 1.00 86.88 95 VAL A C 1
ATOM 782 O O . VAL A 1 95 ? -15.185 -6.226 -9.545 1.00 86.88 95 VAL A O 1
ATOM 785 N N . VAL A 1 96 ? -14.661 -4.050 -9.422 1.00 84.81 96 VAL A N 1
ATOM 786 C CA . VAL A 1 96 ? -13.265 -4.241 -9.008 1.00 84.81 96 VAL A CA 1
ATOM 787 C C . VAL A 1 96 ? -13.177 -4.384 -7.492 1.00 84.81 96 VAL A C 1
ATOM 789 O O . VAL A 1 96 ? -12.496 -5.294 -7.038 1.00 84.81 96 VAL A O 1
ATOM 792 N N . GLU A 1 97 ? -13.883 -3.546 -6.721 1.00 87.56 97 GLU A N 1
ATOM 793 C CA . GLU A 1 97 ? -13.926 -3.684 -5.255 1.00 87.56 97 GLU A CA 1
ATOM 794 C C . GLU A 1 97 ? -14.510 -5.039 -4.830 1.00 87.56 97 GLU A C 1
ATOM 796 O O . GLU A 1 97 ? -13.890 -5.722 -4.024 1.00 87.56 97 GLU A O 1
ATOM 801 N N . ASP A 1 98 ? -15.627 -5.464 -5.433 1.00 90.44 98 ASP A N 1
ATOM 802 C CA . ASP A 1 98 ? -16.257 -6.764 -5.163 1.00 90.44 98 ASP A CA 1
ATOM 803 C C . ASP A 1 98 ? -15.291 -7.919 -5.495 1.00 90.44 98 ASP A C 1
ATOM 805 O O . ASP A 1 98 ? -15.159 -8.869 -4.733 1.00 90.44 98 ASP A O 1
ATOM 809 N N . TRP A 1 99 ? -14.543 -7.819 -6.601 1.00 90.56 99 TRP A N 1
ATOM 810 C CA . TRP A 1 99 ? -13.539 -8.828 -6.947 1.00 90.56 99 TRP A CA 1
ATOM 811 C C . TRP A 1 99 ? -12.392 -8.880 -5.927 1.00 90.56 99 TRP A C 1
ATOM 813 O O . TRP A 1 99 ? -11.941 -9.969 -5.586 1.00 90.56 99 TRP A O 1
ATOM 823 N N . CYS A 1 100 ? -11.902 -7.731 -5.449 1.00 87.44 100 CYS A N 1
ATOM 824 C CA . CYS A 1 100 ? -10.841 -7.699 -4.440 1.00 87.44 100 CYS A CA 1
ATOM 825 C C . CYS A 1 100 ? -11.310 -8.321 -3.119 1.00 87.44 100 CYS A C 1
ATOM 827 O O . CYS A 1 100 ? -10.573 -9.113 -2.543 1.00 87.44 100 CYS A O 1
ATOM 829 N N . ASP A 1 101 ? -12.528 -8.001 -2.683 1.00 90.69 101 ASP A N 1
ATOM 830 C CA . ASP A 1 101 ? -13.137 -8.546 -1.463 1.00 90.69 101 ASP A CA 1
ATOM 831 C C . ASP A 1 101 ? -13.362 -10.068 -1.554 1.00 90.69 101 ASP A C 1
ATOM 833 O O . ASP A 1 101 ? -13.112 -10.801 -0.604 1.00 90.69 101 ASP A O 1
ATOM 837 N N . GLU A 1 102 ? -13.770 -10.571 -2.725 1.00 92.31 102 GLU A N 1
ATOM 838 C CA . GLU A 1 102 ? -14.019 -12.004 -2.935 1.00 92.31 102 GLU A CA 1
ATOM 839 C C . GLU A 1 102 ? -12.747 -12.846 -3.120 1.00 92.31 102 GLU A C 1
ATOM 841 O O . GLU A 1 102 ? -12.761 -14.048 -2.849 1.00 92.31 102 GLU A O 1
ATOM 846 N N . GLN A 1 103 ? -11.677 -12.272 -3.680 1.00 88.69 103 GLN A N 1
ATOM 847 C CA . GLN A 1 103 ? -10.527 -13.046 -4.173 1.00 88.69 103 GLN A CA 1
ATOM 848 C C . GLN A 1 103 ? -9.252 -12.870 -3.355 1.00 88.69 103 GLN A C 1
ATOM 850 O O . GLN A 1 103 ? -8.327 -13.673 -3.512 1.00 88.69 103 GLN A O 1
ATOM 855 N N . LEU A 1 104 ? -9.166 -11.819 -2.541 1.00 87.69 104 LEU A N 1
ATOM 856 C CA . LEU A 1 104 ? -7.992 -11.511 -1.732 1.00 87.69 104 LEU A CA 1
ATOM 857 C C . LEU A 1 104 ? -8.295 -11.814 -0.259 1.00 87.69 104 LEU A C 1
ATOM 859 O O . LEU A 1 104 ? -9.439 -11.680 0.167 1.00 87.69 104 LEU A O 1
ATOM 863 N N . PRO A 1 105 ? -7.293 -12.227 0.536 1.00 91.19 105 PRO A N 1
ATOM 864 C CA . PRO A 1 105 ? -7.513 -12.538 1.948 1.00 91.19 105 PRO A CA 1
ATOM 865 C C . PRO A 1 105 ? -7.929 -11.312 2.763 1.00 91.19 105 PRO A C 1
ATOM 867 O O . PRO A 1 105 ? -8.623 -11.460 3.767 1.00 91.19 105 PRO A O 1
ATOM 870 N N . ASP A 1 106 ? -7.490 -10.121 2.348 1.00 93.25 106 ASP A N 1
ATOM 871 C CA . ASP A 1 106 ? -7.915 -8.863 2.936 1.00 93.25 106 ASP A CA 1
ATOM 872 C C . ASP A 1 106 ? -7.701 -7.682 1.970 1.00 93.25 106 ASP A C 1
ATOM 874 O O . ASP A 1 106 ? -6.771 -7.681 1.154 1.00 93.25 106 ASP A O 1
ATOM 878 N N . PHE A 1 107 ? -8.549 -6.657 2.057 1.00 91.69 107 PHE A N 1
ATOM 879 C CA . PHE A 1 107 ? -8.542 -5.506 1.148 1.00 91.69 107 PHE A CA 1
ATOM 880 C C . PHE A 1 107 ? -8.881 -4.206 1.886 1.00 91.69 107 PHE A C 1
ATOM 882 O O . PHE A 1 107 ? -9.749 -4.189 2.758 1.00 91.69 107 PHE A O 1
ATOM 889 N N . ILE A 1 108 ? -8.193 -3.106 1.559 1.00 90.50 108 ILE A N 1
ATOM 890 C CA . ILE A 1 108 ? -8.556 -1.763 2.029 1.00 90.50 108 ILE A CA 1
ATOM 891 C C . ILE A 1 108 ? -9.441 -1.102 0.975 1.00 90.50 108 ILE A C 1
ATOM 893 O O . ILE A 1 108 ? -8.952 -0.577 -0.031 1.00 90.50 108 ILE A O 1
ATOM 897 N N . ALA A 1 109 ? -10.749 -1.094 1.221 1.00 90.94 109 ALA A N 1
ATOM 898 C CA . ALA A 1 109 ? -11.711 -0.512 0.296 1.00 90.94 109 ALA A CA 1
ATOM 899 C C . ALA A 1 109 ? -11.614 1.022 0.247 1.00 90.94 109 ALA A C 1
ATOM 901 O O . ALA A 1 109 ? -11.162 1.694 1.182 1.00 90.94 109 ALA A O 1
ATOM 902 N N . HIS A 1 110 ? -12.128 1.628 -0.826 1.00 88.31 110 HIS A N 1
ATOM 903 C CA . HIS A 1 110 ? -12.122 3.086 -0.988 1.00 88.31 110 HIS A CA 1
ATOM 904 C C . HIS A 1 110 ? -12.804 3.814 0.181 1.00 88.31 110 HIS A C 1
ATOM 906 O O . HIS A 1 110 ? -12.462 4.946 0.541 1.00 88.31 110 HIS A O 1
ATOM 912 N N . ASN A 1 111 ? -13.846 3.211 0.755 1.00 89.19 111 ASN A N 1
ATOM 913 C CA . ASN A 1 111 ? -14.571 3.821 1.861 1.00 89.19 111 ASN A CA 1
ATOM 914 C C . ASN A 1 111 ? -13.811 3.741 3.202 1.00 89.19 111 ASN A C 1
ATOM 916 O O . ASN A 1 111 ? -14.152 4.532 4.091 1.00 89.19 111 ASN A O 1
ATOM 920 N N . GLU A 1 112 ? -12.800 2.877 3.315 1.00 90.50 112 GLU A N 1
ATOM 921 C CA . GLU A 1 112 ? -11.888 2.723 4.452 1.00 90.50 112 GLU A CA 1
ATOM 922 C C . GLU A 1 112 ? -10.657 3.620 4.320 1.00 90.50 112 GLU A C 1
ATOM 924 O O . GLU A 1 112 ? -10.157 4.116 5.325 1.00 90.50 112 GLU A O 1
ATOM 929 N N . TRP A 1 113 ? -10.217 3.910 3.093 1.00 88.62 113 TRP A N 1
ATOM 930 C CA . TRP A 1 113 ? -9.060 4.770 2.872 1.00 88.62 113 TRP A CA 1
ATOM 931 C C . TRP A 1 113 ? -9.345 6.248 3.199 1.00 88.62 113 TRP A C 1
ATOM 933 O O . TRP A 1 113 ? -10.355 6.807 2.740 1.00 88.62 113 TRP A O 1
ATOM 943 N N . PRO A 1 114 ? -8.493 6.937 3.979 1.00 85.44 114 PRO A N 1
ATOM 944 C CA . PRO A 1 114 ? -8.606 8.378 4.203 1.00 85.44 114 PRO A CA 1
ATOM 945 C C . PRO A 1 114 ? -8.523 9.132 2.861 1.00 85.44 114 PRO A C 1
ATOM 947 O O . PRO A 1 114 ? -7.530 9.090 2.150 1.00 85.44 114 PRO A O 1
ATOM 950 N N . SER A 1 115 ? -9.611 9.791 2.451 1.00 67.06 115 SER A N 1
ATOM 951 C CA . SER A 1 115 ? -9.655 10.547 1.188 1.00 67.06 115 SER A CA 1
ATOM 952 C C . SER A 1 115 ? -8.930 11.888 1.343 1.00 67.06 115 SER A C 1
ATOM 954 O O . SER A 1 115 ? -9.127 12.513 2.382 1.00 67.06 115 SER A O 1
ATOM 956 N N . ASN A 1 116 ? -8.233 12.348 0.291 1.00 59.56 116 ASN A N 1
ATOM 957 C CA . ASN A 1 116 ? -7.350 13.535 0.177 1.00 59.56 116 ASN A CA 1
ATOM 958 C C . ASN A 1 116 ? -5.842 13.346 0.429 1.00 59.56 116 ASN A C 1
ATOM 960 O O . ASN A 1 116 ? -5.130 14.335 0.531 1.00 59.56 116 ASN A O 1
ATOM 964 N N . SER A 1 117 ? -5.327 12.120 0.446 1.00 57.19 117 SER A N 1
ATOM 965 C CA . SER A 1 117 ? -3.919 11.873 0.767 1.00 57.19 117 SER A CA 1
ATOM 966 C C . SER A 1 117 ? -3.207 11.045 -0.302 1.00 57.19 117 SER A C 1
ATOM 968 O O . SER A 1 117 ? -2.969 9.847 -0.117 1.00 57.19 117 SER A O 1
ATOM 970 N N . ALA A 1 118 ? -2.823 11.684 -1.410 1.00 59.25 118 ALA A N 1
ATOM 971 C CA . ALA A 1 118 ? -1.685 11.162 -2.172 1.00 59.25 118 ALA A CA 1
ATOM 972 C C . ALA A 1 118 ? -0.498 10.940 -1.209 1.00 59.25 118 ALA A C 1
ATOM 974 O O . ALA A 1 118 ? 0.121 9.884 -1.219 1.00 59.25 118 ALA A O 1
ATOM 975 N N . ASP A 1 119 ? -0.334 11.852 -0.250 1.00 66.75 119 ASP A N 1
ATOM 976 C CA . ASP A 1 119 ? 0.727 11.869 0.759 1.00 66.75 119 ASP A CA 1
ATOM 977 C C . ASP A 1 119 ? 0.699 10.711 1.774 1.00 66.75 119 ASP A C 1
ATOM 979 O O . ASP A 1 119 ? 1.642 10.566 2.542 1.00 66.75 119 ASP A O 1
ATOM 983 N N . LEU A 1 120 ? -0.345 9.869 1.796 1.00 77.69 120 LEU A N 1
ATOM 984 C CA . LEU A 1 120 ? -0.387 8.685 2.672 1.00 77.69 120 LEU A CA 1
ATOM 985 C C . LEU A 1 120 ? 0.012 7.389 1.966 1.00 77.69 120 LEU A C 1
ATOM 987 O O . LEU A 1 120 ? 0.207 6.381 2.638 1.00 77.69 120 LEU A O 1
ATOM 991 N N . SER A 1 121 ? 0.116 7.370 0.636 1.00 83.25 121 SER A N 1
ATOM 992 C CA . SER A 1 121 ? 0.535 6.157 -0.067 1.00 83.25 121 SER A CA 1
ATOM 993 C C . SER A 1 121 ? 2.063 6.052 -0.082 1.00 83.25 121 SER A C 1
ATOM 995 O O . SER A 1 121 ? 2.706 6.967 -0.606 1.00 83.25 121 SER A O 1
ATOM 997 N N . PRO A 1 122 ? 2.659 4.933 0.381 1.00 85.62 122 PRO A N 1
ATOM 998 C CA . PRO A 1 122 ? 4.102 4.697 0.277 1.00 85.62 122 PRO A CA 1
ATOM 999 C C . PRO A 1 122 ? 4.633 4.793 -1.150 1.00 85.62 122 PRO A C 1
ATOM 1001 O O . PRO A 1 122 ? 5.762 5.240 -1.378 1.00 85.62 122 PRO A O 1
ATOM 1004 N N . MET A 1 123 ? 3.784 4.450 -2.123 1.00 84.75 123 MET A N 1
ATOM 1005 C CA . MET A 1 123 ? 4.098 4.625 -3.534 1.00 84.75 123 MET A CA 1
ATOM 1006 C C . MET A 1 123 ? 4.330 6.102 -3.872 1.00 84.75 123 MET A C 1
ATOM 1008 O O . MET A 1 123 ? 5.330 6.437 -4.500 1.00 84.75 123 MET A O 1
ATOM 1012 N N . ALA A 1 124 ? 3.459 6.993 -3.402 1.00 83.19 124 ALA A N 1
ATOM 1013 C CA . ALA A 1 124 ? 3.487 8.417 -3.717 1.00 83.19 124 ALA A CA 1
ATOM 1014 C C . ALA A 1 124 ? 4.554 9.205 -2.947 1.00 83.19 124 ALA A C 1
ATOM 1016 O O . ALA A 1 124 ? 5.337 9.916 -3.578 1.00 83.19 124 ALA A O 1
ATOM 1017 N N . TYR A 1 125 ? 4.629 9.081 -1.616 1.00 84.00 125 TYR A N 1
ATOM 1018 C CA . TYR A 1 125 ? 5.564 9.903 -0.831 1.00 84.00 125 TYR A CA 1
ATOM 1019 C C . TYR A 1 125 ? 7.025 9.444 -0.941 1.00 84.00 125 TYR A C 1
ATOM 1021 O O . TYR A 1 125 ? 7.934 10.221 -0.651 1.00 84.00 125 TYR A O 1
ATOM 1029 N N . SER A 1 126 ? 7.281 8.201 -1.363 1.00 87.69 126 SER A N 1
ATOM 1030 C CA . SER A 1 126 ? 8.630 7.624 -1.360 1.00 87.69 126 SER A CA 1
ATOM 1031 C C . SER A 1 126 ? 9.001 6.955 -2.681 1.00 87.69 126 SER A C 1
ATOM 1033 O O . SER A 1 126 ? 9.870 7.467 -3.390 1.00 87.69 126 SER A O 1
ATOM 1035 N N . VAL A 1 127 ? 8.365 5.835 -3.030 1.00 86.12 127 VAL A N 1
ATOM 1036 C CA . VAL A 1 127 ? 8.850 4.938 -4.095 1.00 86.12 127 VAL A CA 1
ATOM 1037 C C . VAL A 1 127 ? 8.905 5.641 -5.449 1.00 86.12 127 VAL A C 1
ATOM 1039 O O . VAL A 1 127 ? 9.927 5.595 -6.135 1.00 86.12 127 VAL A O 1
ATOM 1042 N N . TRP A 1 128 ? 7.842 6.355 -5.819 1.00 84.38 128 TRP A N 1
ATOM 1043 C CA . TRP A 1 128 ? 7.802 7.115 -7.062 1.00 84.38 128 TRP A CA 1
ATOM 1044 C C . TRP A 1 128 ? 8.860 8.213 -7.111 1.00 84.38 128 TRP A C 1
ATOM 1046 O O . TRP A 1 128 ? 9.530 8.360 -8.130 1.00 84.38 128 TRP A O 1
ATOM 1056 N N . THR A 1 129 ? 9.063 8.930 -6.007 1.00 85.44 129 THR A N 1
ATOM 1057 C CA . THR A 1 129 ? 10.104 9.959 -5.892 1.00 85.44 129 THR A CA 1
ATOM 1058 C C . THR A 1 129 ? 11.506 9.357 -6.034 1.00 85.44 129 THR A C 1
ATOM 1060 O O . THR A 1 129 ? 12.380 9.956 -6.664 1.00 85.44 129 THR A O 1
ATOM 1063 N N . ALA A 1 130 ? 11.745 8.170 -5.468 1.00 84.44 130 ALA A N 1
ATOM 1064 C CA . ALA A 1 130 ? 13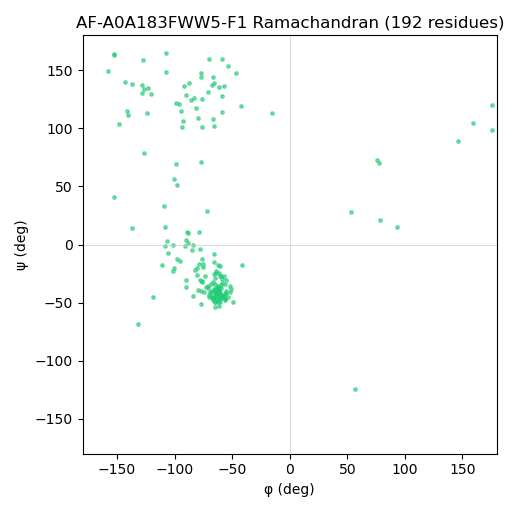.018 7.462 -5.590 1.00 84.44 130 ALA A CA 1
ATOM 1065 C C . ALA A 1 130 ? 13.285 7.022 -7.037 1.00 84.44 130 ALA A C 1
ATOM 1067 O O . ALA A 1 130 ? 14.383 7.246 -7.556 1.00 84.44 130 ALA A O 1
ATOM 1068 N N . LEU A 1 131 ? 12.269 6.462 -7.703 1.00 82.62 131 LEU A N 1
ATOM 1069 C CA . LEU A 1 131 ? 12.347 6.071 -9.109 1.00 82.62 131 LEU A CA 1
ATOM 1070 C C . LEU A 1 131 ? 12.593 7.278 -10.013 1.00 82.62 131 LEU A C 1
ATOM 1072 O O . LEU A 1 131 ? 13.537 7.244 -10.793 1.00 82.62 131 LEU A O 1
ATOM 1076 N N . GLU A 1 132 ? 11.829 8.365 -9.861 1.00 80.62 132 GLU A N 1
ATOM 1077 C CA . GLU A 1 132 ? 12.031 9.601 -10.628 1.00 80.62 132 GLU A CA 1
ATOM 1078 C C . GLU A 1 132 ? 13.452 10.139 -10.467 1.00 80.62 132 GLU A C 1
ATOM 1080 O O . GLU A 1 132 ? 14.112 10.450 -11.458 1.00 80.62 132 GLU A O 1
ATOM 1085 N N . LYS A 1 133 ? 13.961 10.217 -9.231 1.00 82.25 133 LYS A N 1
ATOM 1086 C CA . LYS A 1 133 ? 15.328 10.683 -8.970 1.00 82.25 133 LYS A CA 1
ATOM 1087 C C . LYS A 1 133 ? 16.362 9.803 -9.667 1.00 82.25 133 LYS A C 1
ATOM 1089 O O . LYS A 1 133 ? 17.260 10.344 -10.309 1.00 82.25 133 LYS A O 1
ATOM 1094 N N . LYS A 1 134 ? 16.242 8.474 -9.581 1.00 76.75 134 LYS A N 1
ATOM 1095 C CA . LYS A 1 134 ? 17.165 7.535 -10.240 1.00 76.75 134 LYS A CA 1
ATOM 1096 C C . LYS A 1 134 ? 17.089 7.649 -11.764 1.00 76.75 134 LYS A C 1
ATOM 1098 O O . LYS A 1 134 ? 18.122 7.824 -12.408 1.00 76.75 134 LYS A O 1
ATOM 1103 N N . THR A 1 135 ? 15.888 7.655 -12.342 1.00 69.75 135 THR A N 1
ATOM 1104 C CA . THR A 1 135 ? 15.720 7.722 -13.800 1.00 69.75 135 THR A CA 1
ATOM 1105 C C . THR A 1 135 ? 16.152 9.067 -14.377 1.00 69.75 135 THR A C 1
ATOM 1107 O O . THR A 1 135 ? 16.832 9.097 -15.401 1.00 69.75 135 THR A O 1
ATOM 1110 N N . CYS A 1 136 ? 15.836 10.179 -13.705 1.00 68.06 136 CYS A N 1
ATOM 1111 C CA . CYS A 1 136 ? 16.168 11.533 -14.162 1.00 68.06 136 CYS A CA 1
ATOM 1112 C C . CYS A 1 136 ? 17.631 11.927 -13.898 1.00 68.06 136 CYS A C 1
ATOM 1114 O O . CYS A 1 136 ? 18.123 12.876 -14.506 1.00 68.06 136 CYS A O 1
ATOM 1116 N N . SER A 1 137 ? 18.351 11.211 -13.025 1.00 63.72 137 SER A N 1
ATOM 1117 C CA . SER A 1 137 ? 19.788 11.440 -12.790 1.00 63.72 137 SER A CA 1
ATOM 1118 C C . SER A 1 137 ? 20.677 10.882 -13.907 1.00 63.72 137 SER 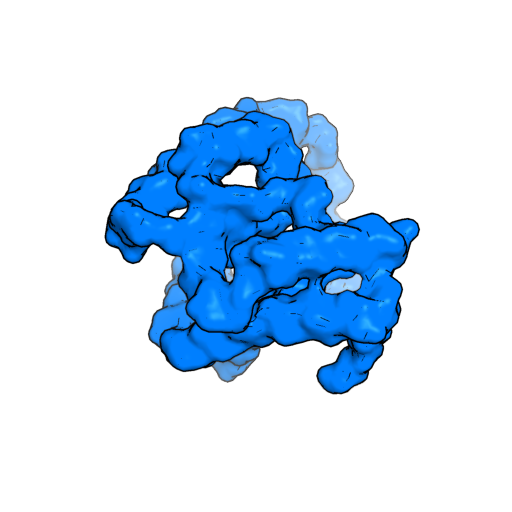A C 1
ATOM 1120 O O . SER A 1 137 ? 21.867 11.209 -13.985 1.00 63.72 137 SER A O 1
ATOM 1122 N N . THR A 1 138 ? 20.124 10.060 -14.803 1.00 57.34 138 THR A N 1
ATOM 1123 C CA . THR A 1 138 ? 20.871 9.525 -15.942 1.00 57.34 138 THR A CA 1
ATOM 1124 C C . THR A 1 138 ? 20.951 10.595 -17.035 1.00 57.34 138 THR A C 1
ATOM 1126 O O . THR A 1 138 ? 19.952 10.976 -17.637 1.00 57.34 138 THR A O 1
ATOM 1129 N N . ARG A 1 139 ? 22.156 11.153 -17.228 1.00 50.91 139 ARG A N 1
ATOM 1130 C CA . ARG A 1 139 ? 22.443 12.336 -18.063 1.00 50.91 139 ARG A CA 1
ATOM 1131 C C . ARG A 1 139 ? 21.776 12.298 -19.449 1.00 50.91 139 ARG A C 1
ATOM 1133 O O . ARG A 1 139 ? 21.686 11.255 -20.089 1.00 50.91 139 ARG A O 1
ATOM 1140 N N . HIS A 1 140 ? 21.430 13.495 -19.935 1.00 49.00 140 HIS A N 1
ATOM 1141 C CA . HIS A 1 140 ? 20.732 13.832 -21.189 1.00 49.00 140 HIS A CA 1
ATOM 1142 C C . HIS A 1 140 ? 21.118 13.061 -22.472 1.00 49.00 140 HIS A C 1
ATOM 1144 O O . HIS A 1 140 ? 20.327 13.058 -23.413 1.00 49.00 140 HIS A O 1
ATOM 1150 N N . SER A 1 141 ? 22.264 12.373 -22.545 1.00 49.44 141 SER A N 1
ATOM 1151 C CA . SER A 1 141 ? 22.596 11.496 -23.679 1.00 49.44 141 SER A CA 1
ATOM 1152 C C . SER A 1 141 ? 21.645 10.301 -23.809 1.00 49.44 141 SER A C 1
ATOM 1154 O O . SER A 1 141 ? 21.455 9.796 -24.913 1.00 49.44 141 SER A O 1
ATOM 1156 N N . GLN A 1 142 ? 20.995 9.886 -22.716 1.00 53.34 142 GLN A N 1
ATOM 1157 C CA . GLN A 1 142 ? 19.942 8.877 -22.765 1.00 53.34 142 GLN A CA 1
ATOM 1158 C C . GLN A 1 142 ? 18.579 9.434 -23.161 1.00 53.34 142 GLN A C 1
ATOM 1160 O O . GLN A 1 142 ? 17.800 8.663 -23.681 1.00 53.34 142 GLN A O 1
ATOM 1165 N N . ILE A 1 143 ? 18.266 10.727 -23.025 1.00 52.31 143 ILE A N 1
ATOM 1166 C CA . ILE A 1 143 ? 16.949 11.252 -23.449 1.00 52.31 143 ILE A CA 1
ATOM 1167 C C . ILE A 1 143 ? 16.760 11.074 -24.964 1.00 52.31 143 ILE A C 1
ATOM 1169 O O . ILE A 1 143 ? 15.695 10.668 -25.414 1.00 52.31 143 ILE A O 1
ATOM 1173 N N . GLN A 1 144 ? 17.821 11.252 -25.756 1.00 51.56 144 GLN A N 1
ATOM 1174 C CA . GLN A 1 144 ? 17.794 10.965 -27.196 1.00 51.56 144 GLN A CA 1
ATOM 1175 C C . GLN A 1 144 ? 17.618 9.457 -27.498 1.00 51.56 144 GLN A C 1
ATOM 1177 O O . GLN A 1 144 ? 16.984 9.098 -28.490 1.00 51.56 144 GLN A O 1
ATOM 1182 N N . ALA A 1 145 ? 18.145 8.573 -26.640 1.00 51.69 145 ALA A N 1
ATOM 1183 C CA . ALA A 1 145 ? 17.993 7.114 -26.733 1.00 51.69 145 ALA A CA 1
ATOM 1184 C C . ALA A 1 145 ? 16.603 6.628 -26.251 1.00 51.69 145 ALA A C 1
ATOM 1186 O O . ALA A 1 145 ? 15.968 5.812 -26.910 1.00 51.69 145 ALA A O 1
ATOM 1187 N N . LEU A 1 146 ? 16.087 7.220 -25.170 1.00 51.16 146 LEU A N 1
ATOM 1188 C CA . LEU A 1 146 ? 14.761 7.034 -24.569 1.00 51.16 146 LEU A CA 1
ATOM 1189 C C . LEU A 1 146 ? 13.640 7.437 -25.525 1.00 51.16 146 LEU A C 1
ATOM 1191 O O . LEU A 1 146 ? 12.601 6.786 -25.578 1.00 51.16 146 LEU A O 1
ATOM 1195 N N . LEU A 1 147 ? 13.862 8.495 -26.308 1.00 52.53 147 LEU A N 1
ATOM 1196 C CA . LEU A 1 147 ? 12.925 8.951 -27.333 1.00 52.53 147 LEU A CA 1
ATOM 1197 C C . LEU A 1 147 ? 13.020 8.147 -28.641 1.00 52.53 147 LEU A C 1
ATOM 1199 O O . LEU A 1 147 ? 12.071 8.170 -29.420 1.00 52.53 147 LEU A O 1
ATOM 1203 N N . SER A 1 148 ? 14.133 7.447 -28.899 1.00 55.59 148 SER A N 1
ATOM 1204 C CA . SER A 1 148 ? 14.314 6.638 -30.116 1.00 55.59 148 SER A CA 1
ATOM 1205 C C . SER A 1 148 ? 13.974 5.155 -29.936 1.00 55.59 148 SER A C 1
ATOM 1207 O O . SER A 1 148 ? 13.768 4.473 -30.938 1.00 55.59 148 SER A O 1
ATOM 1209 N N . ASN A 1 149 ? 13.832 4.663 -28.698 1.00 55.62 149 ASN A N 1
ATOM 1210 C CA . ASN A 1 149 ? 13.349 3.312 -28.413 1.00 55.62 149 ASN A CA 1
ATOM 1211 C C . ASN A 1 149 ? 12.425 3.280 -27.177 1.00 55.62 149 ASN A C 1
ATOM 1213 O O . ASN A 1 149 ? 12.888 3.509 -26.059 1.00 55.62 149 ASN A O 1
ATOM 1217 N N . LEU A 1 150 ? 11.143 2.937 -27.379 1.00 54.69 150 LEU A N 1
ATOM 1218 C CA . LEU A 1 150 ? 10.117 2.822 -26.327 1.00 54.69 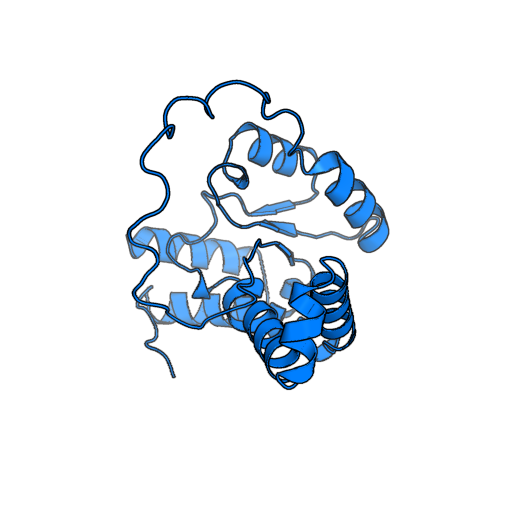150 LEU A CA 1
ATOM 1219 C C . LEU A 1 150 ? 10.442 1.772 -25.248 1.00 54.69 150 LEU A C 1
ATOM 1221 O O . LEU A 1 150 ? 9.876 1.846 -24.157 1.00 54.69 150 LEU A O 1
ATOM 1225 N N . ASP A 1 151 ? 11.354 0.834 -25.517 1.00 59.72 151 ASP A N 1
ATOM 1226 C CA . ASP A 1 151 ? 11.776 -0.168 -24.532 1.00 59.72 151 ASP A CA 1
ATOM 1227 C C . ASP A 1 151 ? 12.738 0.411 -23.484 1.00 59.72 151 ASP A C 1
ATOM 1229 O O . ASP A 1 151 ? 12.679 0.045 -22.309 1.00 59.72 151 ASP A O 1
ATOM 1233 N N . SER A 1 152 ? 13.557 1.400 -23.852 1.00 67.25 152 SER A N 1
ATOM 1234 C CA . SER A 1 152 ? 14.598 1.919 -22.956 1.00 67.25 152 SER A CA 1
ATOM 1235 C C . SER A 1 152 ? 14.079 2.685 -21.721 1.00 67.25 152 SER A C 1
ATOM 1237 O O . SER A 1 152 ? 14.678 2.530 -20.654 1.00 67.25 152 SER A O 1
ATOM 1239 N N . PRO A 1 153 ? 12.954 3.440 -21.758 1.00 68.88 153 PRO A N 1
ATOM 1240 C CA . PRO A 1 153 ? 12.354 3.999 -20.543 1.00 68.88 153 PRO A CA 1
ATOM 1241 C C . PRO A 1 153 ? 11.856 2.934 -19.573 1.00 68.88 153 PRO A C 1
ATOM 1243 O O . PRO A 1 153 ? 12.015 3.071 -18.360 1.00 68.88 153 PRO A O 1
ATOM 1246 N N . LYS A 1 154 ? 11.266 1.858 -20.102 1.00 70.94 154 LYS A N 1
ATOM 1247 C CA . LYS A 1 154 ? 10.785 0.739 -19.294 1.00 70.94 154 LYS A CA 1
ATOM 1248 C C . LYS A 1 154 ? 11.958 -0.005 -18.658 1.00 70.94 154 LYS A C 1
ATOM 1250 O O . LYS A 1 154 ? 11.913 -0.283 -17.466 1.00 70.94 154 LYS A O 1
ATOM 1255 N N . GLU A 1 155 ? 13.017 -0.272 -19.417 1.00 74.19 155 GLU A N 1
ATOM 1256 C CA . GLU A 1 155 ? 14.248 -0.891 -18.910 1.00 74.19 155 GLU A CA 1
ATOM 1257 C C . GLU A 1 155 ? 14.933 -0.031 -17.842 1.00 74.19 155 GLU A C 1
ATOM 1259 O O . GLU A 1 155 ? 15.370 -0.556 -16.821 1.00 74.19 155 GLU A O 1
ATOM 1264 N N . ALA A 1 156 ? 14.985 1.291 -18.028 1.00 73.88 156 ALA A N 1
ATOM 1265 C CA . ALA A 1 156 ? 15.559 2.206 -17.045 1.00 73.88 156 ALA A CA 1
ATOM 1266 C C . ALA A 1 156 ? 14.762 2.223 -15.729 1.00 73.88 156 ALA A C 1
ATOM 1268 O O . ALA A 1 156 ? 15.359 2.259 -14.650 1.00 73.88 156 ALA A O 1
ATOM 1269 N N . LEU A 1 157 ? 13.427 2.166 -15.809 1.00 74.88 157 LEU A N 1
ATOM 1270 C CA . LEU A 1 157 ? 12.551 2.060 -14.641 1.00 74.88 157 LEU A CA 1
ATOM 1271 C C . LEU A 1 157 ? 12.707 0.712 -13.932 1.00 74.88 157 LEU A C 1
ATOM 1273 O O . LEU A 1 157 ? 12.855 0.700 -12.715 1.00 74.88 157 LEU A O 1
ATOM 1277 N N . LEU A 1 158 ? 12.728 -0.400 -14.675 1.00 76.81 158 LEU A N 1
ATOM 1278 C CA . LEU A 1 158 ? 12.943 -1.741 -14.116 1.00 76.81 158 LEU A CA 1
ATOM 1279 C C . LEU A 1 158 ? 14.308 -1.847 -13.431 1.00 76.81 158 LEU A C 1
ATOM 1281 O O . LEU A 1 158 ? 14.390 -2.272 -12.287 1.00 76.81 158 LEU A O 1
ATOM 1285 N N . LYS A 1 159 ? 15.366 -1.351 -14.075 1.00 78.00 159 LYS A N 1
ATOM 1286 C CA . LYS A 1 159 ? 16.694 -1.294 -13.463 1.00 78.00 159 LYS A CA 1
ATOM 1287 C C . LYS A 1 159 ? 16.693 -0.444 -12.190 1.00 78.00 159 LYS A C 1
ATOM 1289 O O . LYS A 1 159 ? 17.266 -0.840 -11.184 1.00 78.00 159 LYS A O 1
ATOM 1294 N N . SER A 1 160 ? 16.050 0.723 -12.226 1.00 79.25 160 SER A N 1
ATOM 1295 C CA . SER A 1 160 ? 15.967 1.601 -11.054 1.00 79.25 160 SER A CA 1
ATOM 1296 C C . SER A 1 160 ? 15.181 0.962 -9.910 1.00 79.25 160 SER A C 1
ATOM 1298 O O . SER A 1 160 ? 15.523 1.215 -8.760 1.00 79.25 160 SER A O 1
ATOM 1300 N N . TRP A 1 161 ? 14.159 0.157 -10.223 1.00 81.06 161 TRP A N 1
ATOM 1301 C CA . TRP A 1 161 ? 13.376 -0.629 -9.269 1.00 81.06 161 TRP A CA 1
ATOM 1302 C C . TRP A 1 161 ? 14.210 -1.728 -8.610 1.00 81.06 161 TRP A C 1
ATOM 1304 O O . TRP A 1 161 ? 14.222 -1.819 -7.387 1.00 81.06 161 TRP A O 1
ATOM 1314 N N . ASP A 1 162 ? 14.961 -2.497 -9.403 1.00 80.31 162 ASP A N 1
ATOM 1315 C CA . ASP A 1 162 ? 15.820 -3.581 -8.907 1.00 80.31 162 ASP A CA 1
ATOM 1316 C C . ASP A 1 162 ? 16.963 -3.070 -8.007 1.00 80.31 162 ASP A C 1
ATOM 1318 O O . ASP A 1 162 ? 17.500 -3.810 -7.187 1.00 80.31 162 ASP A O 1
ATOM 1322 N N . GLU A 1 163 ? 17.333 -1.794 -8.141 1.00 82.19 163 GLU A N 1
ATOM 1323 C CA . GLU A 1 163 ? 18.316 -1.116 -7.291 1.00 82.19 163 GLU A CA 1
ATOM 1324 C C . GLU A 1 163 ? 17.716 -0.469 -6.025 1.00 82.19 163 GLU A C 1
ATOM 1326 O O . GLU A 1 163 ? 18.441 0.228 -5.307 1.00 82.19 163 GLU A O 1
ATOM 1331 N N . ILE A 1 164 ? 16.406 -0.579 -5.773 1.00 78.25 164 ILE A N 1
ATOM 1332 C CA . ILE A 1 164 ? 15.824 -0.115 -4.508 1.00 78.25 164 ILE A CA 1
ATOM 1333 C C . ILE A 1 164 ? 16.048 -1.195 -3.453 1.00 78.25 164 ILE A C 1
ATOM 1335 O O . ILE A 1 164 ? 15.527 -2.303 -3.552 1.00 78.25 164 ILE A O 1
ATOM 1339 N N . ASP A 1 165 ? 16.796 -0.845 -2.411 1.00 82.62 165 ASP A N 1
ATOM 1340 C CA . ASP A 1 165 ? 17.145 -1.789 -1.357 1.00 82.62 165 ASP A CA 1
ATOM 1341 C C . ASP A 1 165 ? 15.908 -2.246 -0.558 1.00 82.62 165 ASP A C 1
ATOM 1343 O O . ASP A 1 165 ? 15.059 -1.445 -0.158 1.00 82.62 165 ASP A O 1
ATOM 1347 N N . GLU A 1 166 ? 15.832 -3.538 -0.230 1.00 79.69 166 GLU A N 1
ATOM 1348 C CA . GLU A 1 166 ? 14.734 -4.094 0.573 1.00 79.69 166 GLU A CA 1
ATOM 1349 C C . GLU A 1 166 ? 14.552 -3.383 1.937 1.00 79.69 166 GLU A C 1
ATOM 1351 O O . GLU A 1 166 ? 13.411 -3.076 2.298 1.00 79.69 166 GLU A O 1
ATOM 1356 N N . PRO A 1 167 ? 15.616 -3.032 2.697 1.00 84.94 167 PRO A N 1
ATOM 1357 C CA . PRO A 1 167 ? 15.470 -2.242 3.920 1.00 84.94 167 PRO A CA 1
ATOM 1358 C C . PRO A 1 167 ? 14.818 -0.871 3.697 1.00 84.94 167 PRO A C 1
ATOM 1360 O O . PRO A 1 167 ? 14.077 -0.408 4.563 1.00 84.94 167 PRO A O 1
ATOM 1363 N N . TYR A 1 168 ? 15.046 -0.237 2.541 1.00 83.31 168 TYR A N 1
ATOM 1364 C CA . TYR A 1 168 ? 14.400 1.028 2.190 1.00 83.31 168 TYR A CA 1
ATOM 1365 C C . TYR A 1 168 ? 12.893 0.838 1.985 1.00 83.31 168 TYR A C 1
ATOM 1367 O O . TYR A 1 168 ? 12.093 1.597 2.535 1.00 83.31 168 TYR A O 1
ATOM 1375 N N . LEU A 1 169 ? 12.491 -0.205 1.250 1.00 83.44 169 LEU A N 1
AT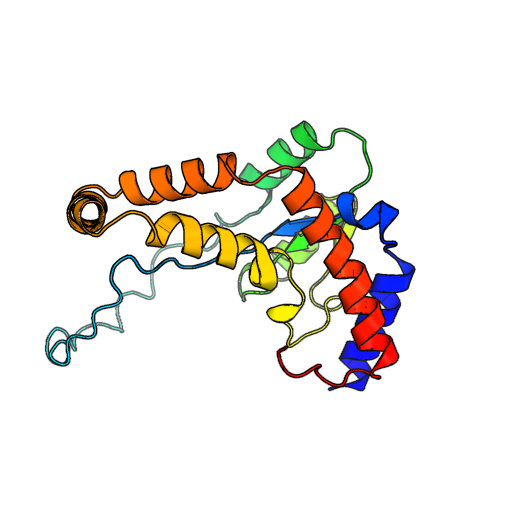OM 1376 C CA . LEU A 1 169 ? 11.077 -0.544 1.052 1.00 83.44 169 LEU A CA 1
ATOM 1377 C C . LEU A 1 169 ? 10.386 -0.897 2.376 1.00 83.44 169 LEU A C 1
ATOM 1379 O O . LEU A 1 169 ? 9.253 -0.481 2.617 1.00 83.44 169 LEU A O 1
ATOM 1383 N N . ARG A 1 170 ? 11.087 -1.608 3.266 1.00 82.25 170 ARG A N 1
ATOM 1384 C CA . ARG A 1 170 ? 10.596 -1.950 4.607 1.00 82.25 170 ARG A CA 1
ATOM 1385 C C . ARG A 1 170 ? 10.322 -0.705 5.444 1.00 82.25 170 ARG A C 1
ATOM 1387 O O . ARG A 1 170 ? 9.202 -0.541 5.921 1.00 82.25 170 ARG A O 1
ATOM 1394 N N . ALA A 1 171 ? 11.306 0.185 5.561 1.00 84.50 171 ALA A N 1
ATOM 1395 C CA . ALA A 1 171 ? 11.156 1.440 6.297 1.00 84.50 171 ALA A CA 1
ATOM 1396 C C . ALA A 1 171 ? 10.038 2.312 5.702 1.00 84.50 171 ALA A C 1
ATOM 1398 O O . ALA A 1 171 ? 9.263 2.928 6.429 1.00 84.50 171 ALA A O 1
ATOM 1399 N N . THR A 1 172 ? 9.911 2.307 4.373 1.00 85.44 172 THR A N 1
ATOM 1400 C CA . THR A 1 172 ? 8.849 3.011 3.648 1.00 85.44 172 THR A CA 1
ATOM 1401 C C . THR A 1 172 ? 7.463 2.487 4.024 1.00 85.44 172 THR A C 1
ATOM 1403 O O . THR A 1 172 ? 6.570 3.293 4.266 1.00 85.44 172 THR A O 1
ATOM 1406 N N . CYS A 1 173 ? 7.277 1.170 4.142 1.00 85.88 173 CYS A N 1
ATOM 1407 C CA . CYS A 1 173 ? 6.010 0.588 4.596 1.00 85.88 173 CYS A CA 1
ATOM 1408 C C . CYS A 1 173 ? 5.747 0.864 6.083 1.00 85.88 173 CYS A C 1
ATOM 1410 O O . CYS A 1 173 ? 4.625 1.183 6.453 1.00 85.88 173 CYS A O 1
ATOM 1412 N N . GLU A 1 174 ? 6.758 0.772 6.946 1.00 87.19 174 GLU A N 1
ATOM 1413 C CA . GLU A 1 174 ? 6.617 1.052 8.384 1.00 87.19 174 GLU A CA 1
ATOM 1414 C C . GLU A 1 174 ? 6.210 2.510 8.648 1.00 87.19 174 GLU A C 1
ATOM 1416 O O . GLU A 1 174 ? 5.331 2.767 9.477 1.00 87.19 174 GLU A O 1
ATOM 1421 N N . ALA A 1 175 ? 6.762 3.450 7.872 1.00 89.56 175 ALA A N 1
ATOM 1422 C CA . ALA A 1 175 ? 6.426 4.869 7.939 1.00 89.56 175 ALA A CA 1
ATOM 1423 C C . ALA A 1 175 ? 4.941 5.155 7.667 1.00 89.56 175 ALA A C 1
ATOM 1425 O O . ALA A 1 175 ? 4.410 6.115 8.214 1.00 89.56 175 ALA A O 1
ATOM 1426 N N . PHE A 1 176 ? 4.236 4.316 6.899 1.00 88.56 176 PHE A N 1
ATOM 1427 C CA . PHE A 1 176 ? 2.791 4.464 6.692 1.00 88.56 176 PHE A CA 1
ATOM 1428 C C . PHE A 1 176 ? 2.018 4.442 8.013 1.00 88.56 176 PHE A C 1
ATOM 1430 O O . PHE A 1 176 ? 1.124 5.256 8.233 1.00 88.56 176 PHE A O 1
ATOM 1437 N N . VAL A 1 177 ? 2.365 3.513 8.907 1.00 90.00 177 VAL A N 1
ATOM 1438 C CA . VAL A 1 177 ? 1.669 3.374 10.190 1.00 90.00 177 VAL A CA 1
ATOM 1439 C C . VAL A 1 177 ? 2.005 4.544 11.109 1.00 90.00 177 VAL A C 1
ATOM 1441 O O . VAL A 1 177 ? 1.114 5.031 11.798 1.00 90.00 177 VAL A O 1
ATOM 1444 N N . GLU A 1 178 ? 3.250 5.024 11.096 1.00 89.94 178 GLU A N 1
ATOM 1445 C CA . GLU A 1 178 ? 3.632 6.229 11.845 1.00 89.94 178 GLU A CA 1
ATOM 1446 C C . GLU A 1 178 ? 2.898 7.469 11.323 1.00 89.94 178 GLU A C 1
ATOM 1448 O O . GLU A 1 178 ? 2.275 8.174 12.109 1.00 89.94 178 GLU A O 1
ATOM 1453 N N . LEU A 1 179 ? 2.813 7.651 10.001 1.00 87.56 179 LEU A N 1
ATOM 1454 C CA . LEU A 1 179 ? 2.027 8.730 9.398 1.00 87.56 179 LEU A CA 1
ATOM 1455 C C . LEU A 1 179 ? 0.563 8.679 9.846 1.00 87.56 179 LEU A C 1
ATOM 1457 O O . LEU A 1 179 ? -0.021 9.706 10.186 1.00 87.56 179 LEU A O 1
ATOM 1461 N N . LEU A 1 180 ? -0.051 7.493 9.893 1.00 88.62 180 LEU A N 1
ATOM 1462 C CA . LEU A 1 180 ? -1.414 7.362 10.407 1.00 88.62 180 LEU A CA 1
ATOM 1463 C C . LEU A 1 180 ? -1.531 7.799 11.876 1.00 88.62 180 LEU A C 1
ATOM 1465 O O . LEU A 1 180 ? -2.545 8.410 12.222 1.00 88.62 180 LEU A O 1
ATOM 1469 N N . LYS A 1 181 ? -0.539 7.500 12.729 1.00 89.81 181 LYS A N 1
ATOM 1470 C CA . LYS A 1 181 ? -0.521 7.954 14.131 1.00 89.81 181 LYS A CA 1
ATOM 1471 C C . LYS A 1 181 ? -0.414 9.467 14.205 1.00 89.81 181 LYS A C 1
ATOM 1473 O O . LYS A 1 181 ? -1.266 10.079 14.842 1.00 89.81 181 LYS A O 1
ATOM 1478 N N . ASP A 1 182 ? 0.531 10.051 13.476 1.00 86.50 182 ASP A N 1
ATOM 1479 C CA . ASP A 1 182 ? 0.738 11.496 13.426 1.00 86.50 182 ASP A CA 1
ATOM 1480 C C . ASP A 1 182 ? -0.556 12.206 13.000 1.00 86.50 182 ASP A C 1
ATOM 1482 O O . ASP A 1 182 ? -1.017 13.139 13.659 1.00 86.50 182 ASP A O 1
ATOM 1486 N N . PHE A 1 183 ? -1.220 11.719 11.943 1.00 83.88 183 PHE A N 1
ATOM 1487 C CA . PHE A 1 183 ? -2.508 12.259 11.486 1.00 83.88 183 PHE A CA 1
ATOM 1488 C C . PHE A 1 183 ? -3.605 12.184 12.556 1.00 83.88 183 PHE A C 1
ATOM 1490 O O . PHE A 1 183 ? -4.482 13.051 12.598 1.00 83.88 183 PHE A O 1
ATOM 1497 N N . VAL A 1 184 ? -3.607 11.139 13.388 1.00 86.94 184 VA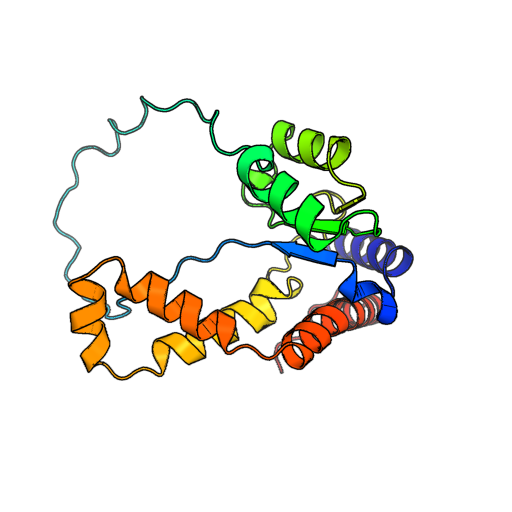L A N 1
ATOM 1498 C CA . VAL A 1 184 ? -4.574 10.994 14.481 1.00 86.94 184 VAL A CA 1
ATOM 1499 C C . VAL A 1 184 ? -4.247 11.929 15.643 1.00 86.94 184 VAL A C 1
ATOM 1501 O O . VAL A 1 184 ? -5.172 12.540 16.179 1.00 86.94 184 VAL A O 1
ATOM 1504 N N . GLU A 1 185 ? -2.970 12.071 15.998 1.00 86.75 185 GLU A N 1
ATOM 1505 C CA . GLU A 1 185 ? -2.492 12.977 17.049 1.00 86.75 185 GLU A CA 1
ATOM 1506 C C . GLU A 1 185 ? -2.731 14.449 16.695 1.00 86.75 185 GLU A C 1
ATOM 1508 O O . GLU A 1 185 ? -3.164 15.222 17.546 1.00 86.75 185 GLU A O 1
ATOM 1513 N N . ALA A 1 186 ? -2.569 14.822 15.425 1.00 82.75 186 ALA A N 1
ATOM 1514 C CA . ALA A 1 186 ? -2.888 16.158 14.917 1.00 82.75 186 ALA A CA 1
ATOM 1515 C C . ALA A 1 186 ? -4.390 16.396 14.660 1.00 82.75 186 ALA A C 1
ATOM 1517 O O . ALA A 1 186 ? -4.758 17.364 13.995 1.00 82.75 186 ALA A O 1
ATOM 1518 N N . GLU A 1 187 ? -5.276 15.503 15.115 1.00 79.31 187 GLU A N 1
ATOM 1519 C CA . GLU A 1 187 ? -6.731 15.573 14.903 1.00 79.31 187 GLU A CA 1
ATOM 1520 C C . GLU A 1 187 ? -7.157 15.733 13.422 1.00 79.31 187 GLU A C 1
ATOM 1522 O O . GLU A 1 187 ? -8.232 16.254 13.097 1.00 79.31 187 GLU A O 1
ATOM 1527 N N . GLY A 1 188 ? -6.337 15.240 12.490 1.00 64.38 188 GLY A N 1
ATOM 1528 C CA . GLY A 1 188 ? -6.571 15.339 11.052 1.00 64.38 188 GLY A CA 1
ATOM 1529 C C . GLY A 1 188 ? -6.232 16.700 10.436 1.00 64.38 188 GLY A C 1
ATOM 1530 O O . GLY A 1 188 ? -6.771 17.022 9.367 1.00 64.38 188 GLY A O 1
ATOM 1531 N N . ASP A 1 189 ? -5.387 17.510 11.082 1.00 64.25 189 ASP A N 1
ATOM 1532 C CA . ASP A 1 189 ? -4.720 18.632 10.417 1.00 64.25 189 ASP A CA 1
ATOM 1533 C C . ASP A 1 189 ? -3.545 18.153 9.552 1.00 64.25 189 ASP A C 1
ATOM 1535 O O . ASP A 1 189 ? -2.932 17.126 9.830 1.00 64.25 189 ASP A O 1
ATOM 1539 N N . HIS A 1 190 ? -3.275 18.849 8.443 1.00 58.59 190 HIS A N 1
ATOM 1540 C CA . HIS A 1 190 ? -2.139 18.497 7.583 1.00 58.59 190 HIS A CA 1
ATOM 1541 C C . HIS A 1 190 ? -0.852 18.989 8.246 1.00 58.59 190 HIS A C 1
ATOM 1543 O O . HIS A 1 190 ? -0.727 20.185 8.516 1.00 58.59 190 HIS A O 1
ATOM 1549 N N . PHE A 1 191 ? 0.121 18.100 8.447 1.00 52.91 191 PHE A N 1
ATOM 1550 C CA . PHE A 1 191 ? 1.492 18.535 8.686 1.00 52.91 191 PHE A CA 1
ATOM 1551 C C . PHE A 1 191 ? 1.991 19.187 7.400 1.00 52.91 191 PHE A C 1
ATOM 1553 O O . PHE A 1 191 ? 2.166 18.528 6.377 1.00 52.91 191 PHE A O 1
ATOM 1560 N N . GLY A 1 192 ? 2.137 20.510 7.421 1.00 39.72 192 GLY A N 1
ATOM 1561 C CA . GLY A 1 192 ? 2.799 21.222 6.340 1.00 39.72 192 GLY A CA 1
ATOM 1562 C C . GLY A 1 192 ? 4.223 20.695 6.186 1.00 39.72 192 GLY A C 1
ATOM 1563 O O . GLY A 1 192 ? 4.951 20.629 7.173 1.00 39.72 192 GLY A O 1
ATOM 1564 N N . ASN A 1 193 ? 4.563 20.308 4.953 1.00 28.25 193 ASN A N 1
ATOM 1565 C CA . ASN A 1 193 ? 5.894 19.973 4.443 1.00 28.25 193 ASN A CA 1
ATOM 1566 C C . ASN A 1 193 ? 7.048 20.435 5.347 1.00 28.25 193 ASN A C 1
ATOM 1568 O O . ASN A 1 193 ? 7.299 21.638 5.463 1.00 28.25 193 ASN A O 1
ATOM 1572 N N . CYS A 1 194 ? 7.767 19.471 5.919 1.00 30.69 194 CYS A N 1
ATOM 1573 C CA . CYS A 1 194 ? 9.172 19.650 6.273 1.00 30.69 194 CYS A CA 1
ATOM 1574 C C . CYS A 1 194 ? 10.037 19.168 5.106 1.00 30.69 194 CYS A C 1
ATOM 1576 O O . CYS A 1 194 ? 9.701 18.106 4.534 1.00 30.69 194 CYS A O 1
#

pLDDT: mean 71.21, std 19.92, range [24.36, 93.25]

Mean predicted aligned error: 11.75 Å